Protein AF-A0A7Y2AL58-F1 (afdb_monomer_lite)

pLDDT: mean 84.2, std 8.41, range [51.12, 95.19]

Radius of gyration: 26.73 Å; chains: 1; bounding box: 58×46×71 Å

Secondary structure (DSSP, 8-state):
------HHHHHHHHHHHHHHHHHHHHHHTT--SHHHHHSGGG-S-HHHHHHHHHHHHT-HIIIIIIHHHHHHHHHHHHHHHHHHHHHHHHHIIIIIHHHHHHT-SSHHHHHHHHH--HHHHHHHHHHHHHHHHHHHHHHHHHHHHHHHHHH---HHHHHHHHHHHHHHHHHH--HHHHHHHHHHHHHHHHHHHHHHHHHHHHH--BB-SSSS-EEEEEEGGGGGSSEETTEEB----TTGGG-TTEEEEE-TT-SSEEEEEEEE-SSTTEEEEEEE--EEE-TTS-EEETTEEBSSSTT-B-PPPP--B---GGG-SBS--

Sequence (321 aa):
MIYDPSWIAVVVFSAFVLGTVGLSFYLGRKAKSSEGYFAAHGQIPWFVNGVAFAGDYLSAASFLGICGMIAAYGYDGFLYSIGFLAGWIVALFVIAEPMKRLGRFTFADALDAKFDSRGIKAAAGVSTLVVSVFYLIPQMVGAGSLIQPLLGFPHWVGVVLVGIVVILIVVTAGMVSTTWVQFLKGSLLVIFSAILVVILLDRGFKTDNESFDTIGPIAADAITGQQIAGRDVVPPDNGWQEHAEFVRLSREDGLGFDLYHVEDALESEQILLRQAQSITTTVAGDVLIDGAPRGVGPDQRQLQPVGAVSKLPGGKTETGP

Structure (mmCIF, N/CA/C/O backbone):
data_AF-A0A7Y2AL58-F1
#
_entry.id   AF-A0A7Y2AL58-F1
#
loop_
_atom_site.group_PDB
_atom_site.id
_atom_site.type_symbol
_atom_site.label_atom_id
_atom_site.label_alt_id
_atom_site.label_comp_id
_atom_site.label_asym_id
_atom_site.label_entity_id
_atom_site.label_seq_id
_atom_site.pdbx_PDB_ins_code
_atom_site.Cartn_x
_atom_site.Cartn_y
_atom_site.Cartn_z
_atom_site.occupancy
_atom_site.B_iso_or_equiv
_atom_site.auth_seq_id
_atom_site.auth_comp_id
_atom_site.auth_asym_id
_atom_site.auth_atom_id
_atom_site.pdbx_PDB_model_num
ATOM 1 N N . MET A 1 1 ? -15.589 -2.504 4.228 1.00 53.12 1 MET A N 1
ATOM 2 C CA . MET A 1 1 ? -16.041 -1.105 4.096 1.00 53.12 1 MET A CA 1
ATOM 3 C C . MET A 1 1 ? -17.111 -0.987 3.026 1.00 53.12 1 MET A C 1
ATOM 5 O O . MET A 1 1 ? -16.967 -1.587 1.966 1.00 53.12 1 MET A O 1
ATOM 9 N N . ILE A 1 2 ? -18.216 -0.310 3.322 1.00 61.38 2 ILE A N 1
ATOM 10 C CA . ILE A 1 2 ? -19.113 0.194 2.274 1.00 61.38 2 ILE A CA 1
ATOM 11 C C . ILE A 1 2 ? -18.436 1.433 1.694 1.00 61.38 2 ILE A C 1
ATOM 13 O O . ILE A 1 2 ? -17.840 2.203 2.444 1.00 61.38 2 ILE A O 1
ATOM 17 N N . TYR A 1 3 ? -18.438 1.563 0.373 1.00 67.75 3 TYR A N 1
ATOM 18 C CA . TYR A 1 3 ? -17.772 2.665 -0.305 1.00 67.75 3 TYR A CA 1
ATOM 19 C C . TYR A 1 3 ? -18.830 3.643 -0.789 1.00 67.75 3 TYR A C 1
ATOM 21 O O . TYR A 1 3 ? -19.563 3.316 -1.717 1.00 67.75 3 TYR A O 1
ATOM 29 N N . ASP A 1 4 ? -18.892 4.817 -0.167 1.00 71.50 4 ASP A N 1
ATOM 30 C CA . ASP A 1 4 ? -19.653 5.954 -0.676 1.00 71.50 4 ASP A CA 1
ATOM 31 C C . ASP A 1 4 ? -18.705 6.839 -1.496 1.00 71.50 4 ASP A C 1
ATOM 33 O O . ASP A 1 4 ? -17.832 7.504 -0.922 1.00 71.50 4 ASP A O 1
ATOM 37 N N . PRO A 1 5 ? -18.803 6.833 -2.840 1.00 75.94 5 PRO A N 1
ATOM 38 C CA . PRO A 1 5 ? -17.885 7.580 -3.686 1.00 75.94 5 PRO A CA 1
ATOM 39 C C . PRO A 1 5 ? -18.005 9.081 -3.417 1.00 75.94 5 PRO A C 1
ATOM 41 O O . PRO A 1 5 ? -19.054 9.693 -3.623 1.00 75.94 5 PRO A O 1
ATOM 44 N N . SER A 1 6 ? -16.906 9.707 -3.000 1.00 84.81 6 SER A N 1
ATOM 45 C CA . SER A 1 6 ? -16.848 11.163 -2.880 1.00 84.81 6 SER A CA 1
ATOM 46 C C . SER A 1 6 ? -16.753 11.790 -4.267 1.00 84.81 6 SER A C 1
ATOM 48 O O . SER A 1 6 ? -15.749 11.624 -4.962 1.00 84.81 6 SER A O 1
ATOM 50 N N . TRP A 1 7 ? -17.766 12.564 -4.666 1.00 85.19 7 TRP A N 1
ATOM 51 C CA . TRP A 1 7 ? -17.780 13.243 -5.968 1.00 85.19 7 TRP A CA 1
ATOM 52 C C . TRP A 1 7 ? -16.550 14.142 -6.173 1.00 85.19 7 TRP A C 1
ATOM 54 O O . TRP A 1 7 ? -16.024 14.228 -7.281 1.00 85.19 7 TRP A O 1
ATOM 64 N N . ILE A 1 8 ? -16.040 14.754 -5.096 1.00 89.12 8 ILE A N 1
ATOM 65 C CA . ILE A 1 8 ? -14.816 15.565 -5.118 1.00 89.12 8 ILE A CA 1
ATOM 66 C C . ILE A 1 8 ? -13.623 14.691 -5.507 1.00 89.12 8 ILE A C 1
ATOM 68 O O . ILE A 1 8 ? -12.848 15.059 -6.390 1.00 89.12 8 ILE A O 1
ATOM 72 N N . ALA A 1 9 ? -13.494 13.515 -4.889 1.00 86.44 9 ALA A N 1
ATOM 73 C CA . ALA A 1 9 ? -12.414 12.582 -5.185 1.00 86.44 9 ALA A CA 1
ATOM 74 C C . ALA A 1 9 ? -12.481 12.090 -6.640 1.00 86.44 9 ALA A C 1
ATOM 76 O O . ALA A 1 9 ? -11.454 12.047 -7.317 1.00 86.44 9 ALA A O 1
ATOM 77 N N . VAL A 1 10 ? -13.685 11.809 -7.155 1.00 88.88 10 VAL A N 1
ATOM 78 C CA . VAL A 1 10 ? -13.895 11.417 -8.559 1.00 88.88 10 VAL A CA 1
ATOM 79 C C . VAL A 1 10 ? -13.469 12.524 -9.524 1.00 88.88 10 VAL A C 1
ATOM 81 O O . VAL A 1 10 ? -12.780 12.246 -10.508 1.00 88.88 10 VAL A O 1
ATOM 84 N N . VAL A 1 11 ? -13.840 13.779 -9.252 1.00 91.44 11 VAL A N 1
ATOM 85 C CA . VAL A 1 11 ? -13.475 14.930 -10.095 1.00 91.44 11 VAL A CA 1
ATOM 86 C C . VAL A 1 11 ? -11.965 15.155 -10.091 1.00 91.44 11 VAL A C 1
ATOM 88 O O . VAL A 1 11 ? -11.370 15.274 -11.162 1.00 91.44 11 VAL A O 1
ATOM 91 N N . VAL A 1 12 ? -11.329 15.158 -8.916 1.00 90.38 12 VAL A N 1
ATOM 92 C CA . VAL A 1 12 ? -9.872 15.333 -8.786 1.00 90.38 12 VAL A CA 1
ATOM 93 C C . VAL A 1 12 ? -9.125 14.210 -9.505 1.00 90.38 12 VAL A C 1
ATOM 95 O O . VAL A 1 12 ? -8.212 14.477 -10.287 1.00 90.38 12 VAL A O 1
ATOM 98 N N . PHE A 1 13 ? -9.546 12.959 -9.305 1.00 88.62 13 PHE A N 1
ATOM 99 C CA . PHE A 1 13 ? -8.962 11.805 -9.982 1.00 88.62 13 PHE A CA 1
ATOM 100 C C . PHE A 1 13 ? -9.108 11.898 -11.502 1.00 88.62 13 PHE A C 1
ATOM 102 O O . PHE A 1 13 ? -8.131 11.732 -12.230 1.00 88.62 13 PHE A O 1
ATOM 109 N N . SER A 1 14 ? -10.307 12.217 -11.991 1.00 89.56 14 SER A N 1
ATOM 110 C CA . SER A 1 14 ? -10.579 12.322 -13.428 1.00 89.56 14 SER A CA 1
ATOM 111 C C . SER A 1 14 ? -9.770 13.447 -14.069 1.00 89.56 14 SER A C 1
ATOM 113 O O . SER A 1 14 ? -9.158 13.241 -15.115 1.00 89.56 14 SER A O 1
ATOM 115 N N . ALA A 1 15 ? -9.695 14.614 -13.424 1.00 91.69 15 ALA A N 1
ATOM 116 C CA . ALA A 1 15 ? -8.872 15.730 -13.883 1.00 91.69 15 ALA A CA 1
ATOM 117 C C . ALA A 1 15 ? -7.388 15.342 -13.958 1.00 91.69 15 ALA A C 1
ATOM 119 O O . ALA A 1 15 ? -6.713 15.659 -14.938 1.00 91.69 15 ALA A O 1
ATOM 120 N N . PHE A 1 16 ? -6.890 14.601 -12.967 1.00 88.25 16 PHE A N 1
ATOM 121 C CA . PHE A 1 16 ? -5.514 14.119 -12.951 1.00 88.25 16 PHE A CA 1
ATOM 122 C C . PHE A 1 16 ? -5.229 13.097 -14.062 1.00 88.25 16 PHE A C 1
ATOM 124 O O . PHE A 1 16 ? -4.239 13.222 -14.789 1.00 88.25 16 PHE A O 1
ATOM 131 N N . VAL A 1 17 ? -6.103 12.103 -14.243 1.00 87.94 17 VAL A N 1
ATOM 132 C CA . VAL A 1 17 ? -5.969 11.102 -15.312 1.00 87.94 17 VAL A CA 1
ATOM 133 C C . VAL A 1 17 ? -6.015 11.776 -16.682 1.00 87.94 17 VAL A C 1
ATOM 135 O O . VAL A 1 17 ? -5.118 11.570 -17.494 1.00 87.94 17 VAL A O 1
ATOM 138 N N . LEU A 1 18 ? -6.996 12.644 -16.933 1.00 90.06 18 LEU A N 1
ATOM 139 C CA . LEU A 1 18 ? -7.109 13.359 -18.207 1.00 90.06 18 LEU A CA 1
ATOM 140 C C . LEU A 1 18 ? -5.919 14.295 -18.447 1.00 90.06 18 LEU A C 1
ATOM 142 O O . LEU A 1 18 ? -5.404 14.350 -19.563 1.00 90.06 18 LEU A O 1
ATOM 146 N N . GLY A 1 19 ? -5.436 14.981 -17.408 1.00 89.31 19 GLY A N 1
ATOM 147 C CA . GLY A 1 19 ? -4.251 15.834 -17.482 1.00 89.31 19 GLY A CA 1
ATOM 148 C C . GLY A 1 19 ? -2.982 15.049 -17.821 1.00 89.31 19 GLY A C 1
ATOM 149 O O . GLY A 1 19 ? -2.226 15.449 -18.705 1.00 89.31 19 GLY A O 1
ATOM 150 N N . THR A 1 20 ? -2.767 13.897 -17.178 1.00 85.50 20 THR A N 1
ATOM 151 C CA . THR A 1 20 ? -1.604 13.034 -17.451 1.00 85.50 20 THR A CA 1
ATOM 152 C C . THR A 1 20 ? -1.672 12.387 -18.833 1.00 85.50 20 THR A C 1
ATOM 154 O O . THR A 1 20 ? -0.664 12.367 -19.540 1.00 85.50 20 THR A O 1
ATOM 157 N N . VAL A 1 21 ? -2.850 11.928 -19.265 1.00 85.75 21 VAL A N 1
ATOM 158 C CA . VAL A 1 21 ? -3.087 11.425 -20.627 1.00 85.75 21 VAL A CA 1
ATOM 159 C C . VAL A 1 21 ? -2.832 12.528 -21.661 1.00 85.75 21 VAL A C 1
ATOM 161 O O . VAL A 1 21 ? -2.096 12.315 -22.623 1.00 85.75 21 VAL A O 1
ATOM 164 N N . GLY A 1 22 ? -3.381 13.728 -21.452 1.00 86.00 22 GLY A N 1
ATOM 165 C CA . GLY A 1 22 ? -3.202 14.873 -22.346 1.00 86.00 22 GLY A CA 1
ATOM 166 C C . GLY A 1 22 ? -1.741 15.312 -22.466 1.00 86.00 22 GLY A C 1
ATOM 167 O O . GLY A 1 22 ? -1.243 15.502 -23.579 1.00 86.00 22 GLY A O 1
ATOM 168 N N . LEU A 1 23 ? -1.029 15.401 -21.338 1.00 83.94 23 LEU A N 1
ATOM 169 C CA . LEU A 1 23 ? 0.408 15.681 -21.311 1.00 83.94 23 LEU A CA 1
ATOM 170 C C . LEU A 1 23 ? 1.194 14.604 -22.065 1.00 83.94 23 LEU A C 1
ATOM 172 O O . LEU A 1 23 ? 2.080 14.931 -22.856 1.00 83.94 23 LEU A O 1
ATOM 176 N N . SER A 1 24 ? 0.827 13.337 -21.861 1.00 81.69 24 SER A N 1
ATOM 177 C CA . SER A 1 24 ? 1.475 12.209 -22.518 1.00 81.69 24 SER A CA 1
ATOM 178 C C . SER A 1 24 ? 1.364 12.292 -24.043 1.00 81.69 24 SER A C 1
ATOM 180 O O . SER A 1 24 ? 2.362 12.209 -24.760 1.00 81.69 24 SER A O 1
ATOM 182 N N . PHE A 1 25 ? 0.161 12.546 -24.562 1.00 80.94 25 PHE A N 1
ATOM 183 C CA . PHE A 1 25 ? -0.051 12.714 -25.999 1.00 80.94 25 PHE A CA 1
ATOM 184 C C . PHE A 1 25 ? 0.676 13.937 -26.563 1.00 80.94 25 PHE A C 1
ATOM 186 O O . PHE A 1 25 ? 1.234 13.878 -27.662 1.00 80.94 25 PHE A O 1
ATOM 193 N N . TYR A 1 26 ? 0.687 15.051 -25.829 1.00 81.75 26 TYR A N 1
ATOM 194 C CA . TYR A 1 26 ? 1.364 16.276 -26.252 1.00 81.75 26 TYR A CA 1
ATOM 195 C C . TYR A 1 26 ? 2.881 16.084 -26.389 1.00 81.75 26 TYR A C 1
ATOM 197 O O . TYR A 1 26 ? 3.469 16.510 -27.388 1.00 81.75 26 TYR A O 1
ATOM 205 N N . LEU A 1 27 ? 3.513 15.419 -25.419 1.00 75.50 27 LEU A N 1
ATOM 206 C CA . LEU A 1 27 ? 4.948 15.132 -25.445 1.00 75.50 27 LEU A CA 1
ATOM 207 C C . LEU A 1 27 ? 5.287 13.991 -26.414 1.00 75.50 27 LEU A C 1
ATOM 209 O O . LEU A 1 27 ? 6.270 14.089 -27.149 1.00 75.50 27 LEU A O 1
ATOM 213 N N . GLY A 1 28 ? 4.451 12.951 -26.484 1.00 68.81 28 GLY A N 1
ATOM 214 C CA . GLY A 1 28 ? 4.625 11.802 -27.378 1.00 68.81 28 GLY A CA 1
ATOM 215 C C . GLY A 1 28 ? 4.640 12.187 -28.858 1.00 68.81 28 GLY A C 1
ATOM 216 O O . GLY A 1 28 ? 5.467 11.691 -29.619 1.00 68.81 28 GLY A O 1
ATOM 217 N N . ARG A 1 29 ? 3.833 13.177 -29.264 1.00 69.75 29 ARG A N 1
ATOM 218 C CA . ARG A 1 29 ? 3.824 13.719 -30.640 1.00 69.75 29 ARG A CA 1
ATOM 219 C C . ARG A 1 29 ? 5.159 14.325 -31.096 1.00 69.75 29 ARG A C 1
ATOM 221 O O . ARG A 1 29 ? 5.345 14.529 -32.298 1.00 69.75 29 ARG A O 1
ATOM 228 N N . LYS A 1 30 ? 6.081 14.626 -30.175 1.00 65.50 30 LYS A N 1
ATOM 229 C CA . LYS A 1 30 ? 7.401 15.202 -30.483 1.00 65.50 30 LYS A CA 1
ATOM 230 C C . LYS A 1 30 ? 8.494 14.144 -30.710 1.00 65.50 30 LYS A C 1
ATOM 232 O O . LYS A 1 30 ? 9.529 14.484 -31.275 1.00 65.50 30 LYS A O 1
ATOM 237 N N . ALA A 1 31 ? 8.275 12.879 -30.340 1.00 56.00 31 ALA A N 1
ATOM 238 C CA . ALA A 1 31 ? 9.254 11.799 -30.496 1.00 56.00 31 ALA A CA 1
ATOM 239 C C . ALA A 1 31 ? 9.030 11.030 -31.815 1.00 56.00 31 ALA A C 1
ATOM 241 O O . ALA A 1 31 ? 8.209 10.122 -31.880 1.00 56.00 31 ALA A O 1
ATOM 242 N N . LYS A 1 32 ? 9.749 11.401 -32.887 1.00 56.56 32 LYS A N 1
ATOM 243 C CA . LYS A 1 32 ? 9.612 10.789 -34.231 1.00 56.56 32 LYS A CA 1
ATOM 244 C C . LYS A 1 32 ? 10.721 9.787 -34.609 1.00 56.56 32 LYS A C 1
ATOM 246 O O . LYS A 1 32 ? 10.743 9.325 -35.744 1.00 56.56 32 LYS A O 1
ATOM 251 N N . SER A 1 33 ? 11.641 9.454 -33.699 1.00 58.69 33 SER A N 1
ATOM 252 C CA . SER A 1 33 ? 12.779 8.549 -33.952 1.00 58.69 33 SER A CA 1
ATOM 253 C C . SER A 1 33 ? 12.883 7.444 -32.892 1.00 58.69 33 SER A C 1
ATOM 255 O O . SER A 1 33 ? 12.414 7.616 -31.767 1.00 58.69 33 SER A O 1
ATOM 257 N N . SER A 1 34 ? 13.519 6.317 -33.227 1.00 54.28 34 SER A N 1
ATOM 258 C CA . SER A 1 34 ? 13.771 5.197 -32.305 1.00 54.28 34 SER A CA 1
ATOM 259 C C . SER A 1 34 ? 14.654 5.592 -31.112 1.00 54.28 34 SER A C 1
ATOM 261 O O . SER A 1 34 ? 14.378 5.172 -29.992 1.00 54.28 34 SER A O 1
ATOM 263 N N . GLU A 1 35 ? 15.647 6.466 -31.301 1.00 54.25 35 GLU A N 1
ATOM 264 C CA . GLU A 1 35 ? 16.420 7.062 -30.195 1.00 54.25 35 GLU A CA 1
ATOM 265 C C . GLU A 1 35 ? 15.572 7.983 -29.308 1.00 54.25 35 GLU A C 1
ATOM 267 O O . GLU A 1 35 ? 15.711 7.976 -28.085 1.00 54.25 35 GLU A O 1
ATOM 272 N N . GLY A 1 36 ? 14.656 8.756 -29.897 1.00 54.09 36 GLY A N 1
ATOM 273 C CA . GLY A 1 36 ? 13.691 9.557 -29.143 1.00 54.09 36 GLY A CA 1
ATOM 274 C C . GLY A 1 36 ? 12.699 8.688 -28.364 1.00 54.09 36 GLY A C 1
ATOM 275 O O . GLY A 1 36 ? 12.273 9.064 -27.273 1.00 54.09 36 GLY A O 1
ATOM 276 N N . TYR A 1 37 ? 12.376 7.503 -28.889 1.00 55.62 37 TYR A N 1
ATOM 277 C CA . TYR A 1 37 ? 11.481 6.544 -28.251 1.00 55.62 37 TYR A CA 1
ATOM 278 C C . TYR A 1 37 ? 12.146 5.754 -27.115 1.00 55.62 37 TYR A C 1
ATOM 280 O O . TYR A 1 37 ? 11.484 5.527 -26.111 1.00 55.62 37 TYR A O 1
ATOM 288 N N . PHE A 1 38 ? 13.424 5.368 -27.235 1.00 51.12 38 PHE A N 1
ATOM 289 C CA . PHE A 1 38 ? 14.118 4.495 -26.267 1.00 51.12 38 PHE A CA 1
ATOM 290 C C . PHE A 1 38 ? 15.196 5.166 -25.407 1.00 51.12 38 PHE A C 1
ATOM 292 O O . PHE A 1 38 ? 15.685 4.534 -24.478 1.00 51.12 38 PHE A O 1
ATOM 299 N N . ALA A 1 39 ? 15.616 6.394 -25.706 1.00 56.38 39 ALA A N 1
ATOM 300 C CA . ALA A 1 39 ? 16.699 7.058 -24.970 1.00 56.38 39 ALA A CA 1
ATOM 301 C C . ALA A 1 39 ? 16.480 8.563 -24.771 1.00 56.38 39 ALA A C 1
ATOM 303 O O . ALA A 1 39 ? 17.361 9.252 -24.255 1.00 56.38 39 ALA A O 1
ATOM 304 N N . ALA A 1 40 ? 15.334 9.095 -25.210 1.00 57.28 40 ALA A N 1
ATOM 305 C CA . ALA A 1 40 ? 14.998 10.511 -25.100 1.00 57.28 40 ALA A CA 1
ATOM 306 C C . ALA A 1 40 ? 16.089 11.471 -25.627 1.00 57.28 40 ALA A C 1
ATOM 308 O O . ALA A 1 40 ? 16.233 12.589 -25.129 1.00 57.28 40 ALA A O 1
ATOM 309 N N . HIS A 1 41 ? 16.894 11.024 -26.600 1.00 58.56 41 HIS A N 1
ATOM 310 C CA . HIS A 1 41 ? 18.083 11.732 -27.100 1.00 58.56 41 HIS A CA 1
ATOM 311 C C . HIS A 1 41 ? 19.096 12.162 -26.012 1.00 58.56 41 HIS A C 1
ATOM 313 O O . HIS A 1 41 ? 19.880 13.080 -26.236 1.00 58.56 41 HIS A O 1
ATOM 319 N N . GLY A 1 42 ? 19.070 11.559 -24.815 1.00 59.09 42 GLY A N 1
ATOM 320 C CA . GLY A 1 42 ? 19.897 11.985 -23.679 1.00 59.09 42 GLY A CA 1
ATOM 321 C C . GLY A 1 42 ? 19.563 13.383 -23.132 1.00 59.09 42 GLY A C 1
ATOM 322 O O . GLY A 1 42 ? 20.343 13.934 -22.362 1.00 59.09 42 GLY A O 1
ATOM 323 N N . GLN A 1 43 ? 18.424 13.969 -23.518 1.00 65.12 43 GLN A N 1
ATOM 324 C CA . GLN A 1 43 ? 18.053 15.350 -23.177 1.00 65.12 43 GLN A CA 1
ATOM 325 C C . GLN A 1 43 ? 17.326 15.487 -21.833 1.00 65.12 43 GLN A C 1
ATOM 327 O O . GLN A 1 43 ? 17.027 16.602 -21.407 1.00 65.12 43 GLN A O 1
ATOM 332 N N . ILE A 1 44 ? 17.008 14.378 -21.162 1.00 73.56 44 ILE A N 1
ATOM 333 C CA . ILE A 1 44 ? 16.318 14.423 -19.872 1.00 73.56 44 ILE A CA 1
ATOM 334 C C . ILE A 1 44 ? 17.327 14.807 -18.784 1.00 73.56 44 ILE A C 1
ATOM 336 O O . ILE A 1 44 ? 18.320 14.095 -18.607 1.00 73.56 44 ILE A O 1
ATOM 340 N N . PRO A 1 45 ? 17.081 15.885 -18.015 1.00 82.62 45 PRO A N 1
ATOM 341 C CA . PRO A 1 45 ? 17.935 16.233 -16.889 1.00 82.62 45 PRO A CA 1
ATOM 342 C C . PRO A 1 45 ? 18.030 15.069 -15.898 1.00 82.62 45 PRO A C 1
ATOM 344 O O . PRO A 1 45 ? 17.020 14.443 -15.575 1.00 82.62 45 PRO A O 1
ATOM 347 N N . TRP A 1 46 ? 19.227 14.808 -15.366 1.00 84.62 46 TRP A N 1
ATOM 348 C CA . TRP A 1 46 ? 19.459 13.700 -14.428 1.00 84.62 46 TRP A CA 1
ATOM 349 C C . TRP A 1 46 ? 18.493 13.731 -13.234 1.00 84.62 46 TRP A C 1
ATOM 351 O O . TRP A 1 46 ? 18.032 12.681 -12.800 1.00 84.62 46 TRP A O 1
ATOM 361 N N . PHE A 1 47 ? 18.145 14.929 -12.751 1.00 86.50 47 PHE A N 1
ATOM 362 C CA . PHE A 1 47 ? 17.210 15.124 -11.645 1.00 86.50 47 PHE A CA 1
ATOM 363 C C . PHE A 1 47 ? 15.788 14.683 -12.008 1.00 86.50 47 PHE A C 1
ATOM 365 O O . PHE A 1 47 ? 15.146 13.976 -11.238 1.00 86.50 47 PHE A O 1
ATOM 372 N N . VAL A 1 48 ? 15.318 15.043 -13.208 1.00 86.88 48 VAL A N 1
ATOM 373 C CA . VAL A 1 48 ? 13.993 14.648 -13.713 1.00 86.88 48 VAL A CA 1
ATOM 374 C C . VAL A 1 48 ? 13.917 13.131 -13.832 1.00 86.88 48 VAL A C 1
ATOM 376 O O . VAL A 1 48 ? 12.965 12.522 -13.353 1.00 86.88 48 VAL A O 1
ATOM 379 N N . ASN A 1 49 ? 14.953 12.519 -14.407 1.00 85.56 49 ASN A N 1
ATOM 380 C CA . ASN A 1 49 ? 15.030 11.069 -14.525 1.00 85.56 49 ASN A CA 1
ATOM 381 C C . ASN A 1 49 ? 15.109 10.392 -13.145 1.00 85.56 49 ASN A C 1
ATOM 383 O O . ASN A 1 49 ? 14.421 9.410 -12.902 1.00 85.56 49 ASN A O 1
ATOM 387 N N . GLY A 1 50 ? 15.893 10.942 -12.214 1.00 86.94 50 GLY A N 1
ATOM 388 C CA . GLY A 1 50 ? 16.025 10.418 -10.854 1.00 86.94 50 GLY A CA 1
ATOM 389 C C . GLY A 1 50 ? 14.705 10.426 -10.083 1.00 86.94 50 GLY A C 1
ATOM 390 O O . GLY A 1 50 ? 14.340 9.415 -9.491 1.00 86.94 50 GLY A O 1
ATOM 391 N N . VAL A 1 51 ? 13.956 11.530 -10.137 1.00 89.38 51 VAL A N 1
ATOM 392 C CA . VAL A 1 51 ? 12.637 11.638 -9.493 1.00 89.38 51 VAL A CA 1
ATOM 393 C C . VAL A 1 51 ? 11.594 10.762 -10.192 1.00 89.38 51 VAL A C 1
ATOM 395 O O . VAL A 1 51 ? 10.768 10.160 -9.513 1.00 89.38 51 VAL A O 1
ATOM 398 N N . ALA A 1 52 ? 11.640 10.639 -11.522 1.00 88.19 52 ALA A N 1
ATOM 399 C CA . ALA A 1 52 ? 10.788 9.708 -12.262 1.00 88.19 52 ALA A CA 1
ATOM 400 C C . ALA A 1 52 ? 11.024 8.252 -11.821 1.00 88.19 52 ALA A C 1
ATOM 402 O O . ALA A 1 52 ? 10.075 7.567 -11.448 1.00 88.19 52 ALA A O 1
ATOM 403 N N . PHE A 1 53 ? 12.288 7.817 -11.764 1.00 85.31 53 PHE A N 1
ATOM 404 C CA . PHE A 1 53 ? 12.666 6.486 -11.279 1.00 85.31 53 PHE A CA 1
ATOM 405 C C . PHE A 1 53 ? 12.280 6.263 -9.815 1.00 85.31 53 PHE A C 1
ATOM 407 O O . PHE A 1 53 ? 11.760 5.204 -9.479 1.00 85.31 53 PHE A O 1
ATOM 414 N N . ALA A 1 54 ? 12.510 7.249 -8.944 1.00 85.56 54 ALA A N 1
ATOM 415 C CA . ALA A 1 54 ? 12.104 7.162 -7.545 1.00 85.56 54 ALA A CA 1
ATOM 416 C C . ALA A 1 54 ? 10.575 7.055 -7.410 1.00 85.56 54 ALA A C 1
ATOM 418 O O . ALA A 1 54 ? 10.084 6.256 -6.619 1.00 85.56 54 ALA A O 1
ATOM 419 N N . GLY A 1 55 ? 9.818 7.808 -8.212 1.00 84.94 55 GLY A N 1
ATOM 420 C CA . GLY A 1 55 ? 8.357 7.740 -8.257 1.00 84.94 55 GLY A CA 1
ATOM 421 C C . GLY A 1 55 ? 7.836 6.371 -8.697 1.00 84.94 55 GLY A C 1
ATOM 422 O O . GLY A 1 55 ? 6.937 5.832 -8.058 1.00 84.94 55 GLY A O 1
ATOM 423 N N . ASP A 1 56 ? 8.433 5.778 -9.733 1.00 84.56 56 ASP A N 1
ATOM 424 C CA . ASP A 1 56 ? 8.117 4.409 -10.160 1.00 84.56 56 ASP A CA 1
ATOM 425 C C . ASP A 1 56 ? 8.493 3.373 -9.091 1.00 84.56 56 ASP A C 1
ATOM 427 O O . ASP A 1 56 ? 7.771 2.397 -8.885 1.00 84.56 56 ASP A O 1
ATOM 431 N N . TYR A 1 57 ? 9.602 3.589 -8.377 1.00 81.06 57 TYR A N 1
ATOM 432 C CA . TYR A 1 57 ? 10.028 2.713 -7.286 1.00 81.06 57 TYR A CA 1
ATOM 433 C C . TYR A 1 57 ? 9.046 2.734 -6.108 1.00 81.06 57 TYR A C 1
ATOM 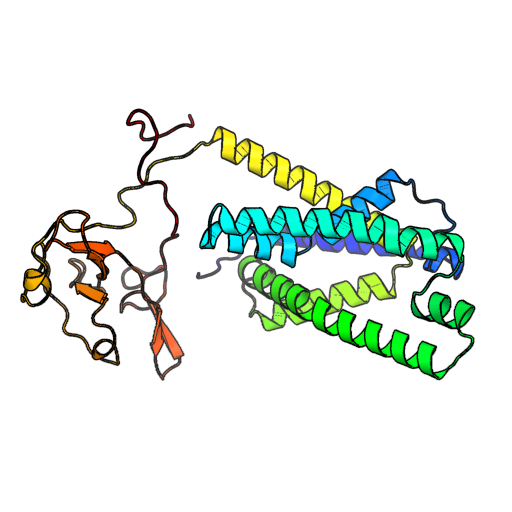435 O O . TYR A 1 57 ? 8.776 1.703 -5.489 1.00 81.06 57 TYR A O 1
ATOM 443 N N . LEU A 1 58 ? 8.436 3.889 -5.839 1.00 81.31 58 LEU A N 1
ATOM 444 C CA . LEU A 1 58 ? 7.401 4.087 -4.821 1.00 81.31 58 LEU A CA 1
ATOM 445 C C . LEU A 1 58 ? 5.996 3.622 -5.269 1.00 81.31 58 LEU A C 1
ATOM 447 O O . LEU A 1 58 ? 4.993 4.113 -4.757 1.00 81.31 58 LEU A O 1
ATOM 451 N N . SER A 1 59 ? 5.918 2.671 -6.208 1.00 77.19 59 SER A N 1
ATOM 452 C CA . SER A 1 59 ? 4.676 2.089 -6.744 1.00 77.19 59 SER A CA 1
ATOM 453 C C . SER A 1 59 ? 3.679 1.590 -5.682 1.00 77.19 59 SER A C 1
ATOM 455 O O . SER A 1 59 ? 3.965 1.534 -4.487 1.00 77.19 59 SER A O 1
ATOM 457 N N . ALA A 1 60 ? 2.507 1.125 -6.134 1.00 76.50 60 ALA A N 1
ATOM 458 C CA . ALA A 1 60 ? 1.473 0.531 -5.282 1.00 76.50 60 ALA A CA 1
ATOM 459 C C . ALA A 1 60 ? 2.010 -0.533 -4.305 1.00 76.50 60 ALA A C 1
ATOM 461 O O . ALA A 1 60 ? 1.558 -0.580 -3.167 1.00 76.50 60 ALA A O 1
ATOM 462 N N . ALA A 1 61 ? 2.994 -1.345 -4.705 1.00 79.75 61 ALA A N 1
ATOM 463 C CA . ALA A 1 61 ? 3.612 -2.324 -3.811 1.00 79.75 61 ALA A CA 1
ATOM 464 C C . ALA A 1 61 ? 4.367 -1.656 -2.650 1.00 79.75 61 ALA A C 1
ATOM 466 O O . ALA A 1 61 ? 4.260 -2.088 -1.508 1.00 79.75 61 ALA A O 1
ATOM 467 N N . SER A 1 62 ? 5.089 -0.574 -2.926 1.00 79.94 62 SER A N 1
ATOM 468 C CA . SER A 1 62 ? 5.827 0.178 -1.915 1.00 79.94 62 SER A CA 1
ATOM 469 C C . SER A 1 62 ? 4.875 0.963 -1.014 1.00 79.94 62 SER A C 1
ATOM 471 O O . SER A 1 62 ? 4.993 0.888 0.202 1.00 79.94 62 SER A O 1
ATOM 473 N N . PHE A 1 63 ? 3.890 1.662 -1.586 1.00 79.50 63 PHE A N 1
ATOM 474 C CA . PHE A 1 63 ? 2.951 2.471 -0.806 1.00 79.50 63 PHE A CA 1
ATOM 475 C C . PHE A 1 63 ? 1.938 1.619 -0.027 1.00 79.50 63 PHE A C 1
ATOM 477 O O . PHE A 1 63 ? 1.818 1.776 1.176 1.00 79.50 63 PHE A O 1
ATOM 484 N N . LEU A 1 64 ? 1.224 0.685 -0.664 1.00 83.12 64 LEU A N 1
ATOM 485 C CA . LEU A 1 64 ? 0.231 -0.152 0.031 1.00 83.12 64 LEU A CA 1
ATOM 486 C C . LEU A 1 64 ? 0.886 -1.320 0.776 1.00 83.12 64 LEU A C 1
ATOM 488 O O . LEU A 1 64 ? 0.472 -1.646 1.884 1.00 83.12 64 LEU A O 1
ATOM 492 N N . GLY A 1 65 ? 1.901 -1.953 0.184 1.00 85.19 65 GLY A N 1
ATOM 493 C CA . GLY A 1 65 ? 2.530 -3.146 0.752 1.00 85.19 65 GLY A CA 1
ATOM 494 C C . GLY A 1 65 ? 3.403 -2.840 1.965 1.00 85.19 65 GLY A C 1
ATOM 495 O O . GLY A 1 65 ? 3.187 -3.436 3.017 1.00 85.19 65 GLY A O 1
ATOM 496 N N . ILE A 1 66 ? 4.347 -1.893 1.870 1.00 86.62 66 ILE A N 1
ATOM 497 C CA . ILE A 1 66 ? 5.196 -1.540 3.023 1.00 86.62 66 ILE A CA 1
ATOM 498 C C . ILE A 1 66 ? 4.360 -0.884 4.124 1.00 86.62 66 ILE A C 1
ATOM 500 O O . ILE A 1 66 ? 4.496 -1.277 5.278 1.00 86.62 66 ILE A O 1
ATOM 504 N N . CYS A 1 67 ? 3.459 0.055 3.804 1.00 86.69 67 CYS A N 1
ATOM 505 C CA . CYS A 1 67 ? 2.589 0.638 4.830 1.00 86.69 67 CYS A CA 1
ATOM 506 C C . CYS A 1 67 ? 1.678 -0.415 5.473 1.00 86.69 67 CYS A C 1
ATOM 508 O O . CYS A 1 67 ? 1.499 -0.383 6.686 1.00 86.69 67 CYS A O 1
ATOM 510 N N . GLY A 1 68 ? 1.159 -1.375 4.701 1.00 86.69 68 GLY A N 1
ATOM 511 C CA . GLY A 1 68 ? 0.390 -2.502 5.230 1.00 86.69 68 GLY A CA 1
ATOM 512 C C . GLY A 1 68 ? 1.215 -3.405 6.149 1.00 86.69 68 GLY A C 1
ATOM 513 O O . GLY A 1 68 ? 0.751 -3.767 7.225 1.00 86.69 68 GLY A O 1
ATOM 514 N N . MET A 1 69 ? 2.463 -3.712 5.782 1.00 87.56 69 MET A N 1
ATOM 515 C CA . MET A 1 69 ? 3.374 -4.470 6.646 1.00 87.56 69 MET A CA 1
ATOM 516 C C . MET A 1 69 ? 3.744 -3.707 7.916 1.00 87.56 69 MET A C 1
ATOM 518 O O . MET A 1 69 ? 3.794 -4.313 8.977 1.00 87.56 69 MET A O 1
ATOM 522 N N . ILE A 1 70 ? 3.978 -2.396 7.839 1.00 89.31 70 ILE A N 1
ATOM 523 C CA . ILE A 1 70 ? 4.229 -1.568 9.027 1.00 89.31 70 ILE A CA 1
ATOM 524 C C . ILE A 1 70 ? 2.982 -1.529 9.917 1.00 89.31 70 ILE A C 1
ATOM 526 O O . ILE A 1 70 ? 3.100 -1.632 11.132 1.00 89.31 70 ILE A O 1
ATOM 530 N N . ALA A 1 71 ? 1.785 -1.429 9.337 1.00 84.50 71 ALA A N 1
ATOM 531 C CA . ALA A 1 71 ? 0.542 -1.453 10.102 1.00 84.50 71 ALA A CA 1
ATOM 532 C C . ALA A 1 71 ? 0.308 -2.806 10.801 1.00 84.50 71 ALA A C 1
ATOM 534 O O . ALA A 1 71 ? -0.190 -2.827 11.921 1.00 84.50 71 ALA A O 1
ATOM 535 N N . ALA A 1 72 ? 0.681 -3.922 10.165 1.00 84.25 72 ALA A N 1
ATOM 536 C CA . ALA A 1 72 ? 0.479 -5.266 10.710 1.00 84.25 72 ALA A CA 1
ATOM 537 C C . ALA A 1 72 ? 1.594 -5.728 11.668 1.00 84.25 72 ALA A C 1
ATOM 539 O O . ALA A 1 72 ? 1.314 -6.407 12.650 1.00 84.25 72 ALA A O 1
ATOM 540 N N . TYR A 1 73 ? 2.850 -5.374 11.385 1.00 84.44 73 TYR A N 1
ATOM 541 C CA . TYR A 1 73 ? 4.041 -5.888 12.077 1.00 84.44 73 TYR A CA 1
ATOM 542 C C . TYR A 1 73 ? 4.877 -4.792 12.757 1.00 84.44 73 TYR A C 1
ATOM 544 O O . TYR A 1 73 ? 5.968 -5.055 13.260 1.00 84.44 73 TYR A O 1
ATOM 552 N N . GLY A 1 74 ? 4.406 -3.545 12.761 1.00 85.25 74 GLY A N 1
ATOM 553 C CA . GLY A 1 74 ? 5.071 -2.429 13.427 1.00 85.25 74 GLY A CA 1
ATOM 554 C C . GLY A 1 74 ? 6.494 -2.186 12.918 1.00 85.25 74 GLY A C 1
ATOM 555 O O . GLY A 1 74 ? 6.742 -2.040 11.716 1.00 85.25 74 GLY A O 1
ATOM 556 N N . TYR A 1 75 ? 7.440 -2.123 13.857 1.00 85.62 75 TYR A N 1
ATOM 557 C CA . TYR A 1 75 ? 8.845 -1.828 13.572 1.00 85.62 75 TYR A CA 1
ATOM 558 C C . TYR A 1 75 ? 9.522 -2.904 12.712 1.00 85.62 75 TYR A C 1
ATOM 560 O O . TYR A 1 75 ? 10.326 -2.572 11.840 1.00 85.62 75 TYR A O 1
ATOM 568 N N . ASP A 1 76 ? 9.150 -4.172 12.876 1.00 87.06 76 ASP A N 1
ATOM 569 C CA . ASP A 1 76 ? 9.725 -5.260 12.081 1.00 87.06 76 ASP A CA 1
ATOM 570 C C . ASP A 1 76 ? 9.346 -5.112 10.603 1.00 87.06 76 ASP A C 1
ATOM 572 O O . ASP A 1 76 ? 10.189 -5.273 9.719 1.00 87.06 76 ASP A O 1
ATOM 576 N N . GLY A 1 77 ? 8.108 -4.683 10.325 1.00 86.19 77 GLY A N 1
ATOM 577 C CA . GLY A 1 77 ? 7.661 -4.312 8.981 1.00 86.19 77 GLY A CA 1
ATOM 578 C C . GLY A 1 77 ? 8.446 -3.130 8.395 1.00 86.19 77 GLY A C 1
ATOM 579 O O . GLY A 1 77 ? 8.740 -3.108 7.199 1.00 86.19 77 GLY A O 1
ATOM 580 N N . PHE A 1 78 ? 8.852 -2.169 9.230 1.00 87.56 78 PHE A N 1
ATOM 581 C CA . PHE A 1 78 ? 9.669 -1.031 8.799 1.00 87.56 78 PHE A CA 1
ATOM 582 C C . PHE A 1 78 ? 11.079 -1.458 8.370 1.00 87.56 78 PHE A C 1
ATOM 584 O O . PHE A 1 78 ? 11.589 -0.937 7.375 1.00 87.56 78 PHE A O 1
ATOM 591 N N . LEU A 1 79 ? 11.697 -2.435 9.039 1.00 88.69 79 LEU A N 1
ATOM 592 C CA . LEU A 1 79 ? 13.036 -2.920 8.676 1.00 88.69 79 LEU A CA 1
ATOM 593 C C . LEU A 1 79 ? 13.104 -3.467 7.238 1.00 88.69 79 LEU A C 1
ATOM 595 O O . LEU A 1 79 ? 14.119 -3.283 6.560 1.00 88.69 79 LEU A O 1
ATOM 599 N N . TYR A 1 80 ? 12.011 -4.039 6.720 1.00 85.19 80 TYR A N 1
ATOM 600 C CA . TYR A 1 80 ? 11.929 -4.476 5.320 1.00 85.19 80 TYR A CA 1
ATOM 601 C C . TYR A 1 80 ? 12.090 -3.323 4.318 1.00 85.19 80 TYR A C 1
ATOM 603 O O . TYR A 1 80 ? 12.658 -3.518 3.240 1.00 85.19 80 TYR A O 1
ATOM 611 N N . SER A 1 81 ? 11.658 -2.106 4.667 1.00 84.19 81 SER A N 1
ATOM 612 C CA . SER A 1 81 ? 11.793 -0.932 3.792 1.00 84.19 81 SER A CA 1
ATOM 613 C C . SER A 1 81 ? 13.257 -0.538 3.551 1.00 84.19 81 SER A C 1
ATOM 615 O O . SER A 1 81 ? 13.618 -0.115 2.449 1.00 84.19 81 SER A O 1
ATOM 617 N N . ILE A 1 82 ? 14.126 -0.754 4.547 1.00 86.44 82 ILE A N 1
ATOM 618 C CA . ILE A 1 82 ? 15.564 -0.471 4.456 1.00 86.44 82 ILE A CA 1
ATOM 619 C C . ILE A 1 82 ? 16.222 -1.426 3.463 1.00 86.44 82 ILE A C 1
ATOM 621 O O . ILE A 1 82 ? 16.970 -0.987 2.590 1.00 86.44 82 ILE A O 1
ATOM 625 N N . GLY A 1 83 ? 15.915 -2.724 3.562 1.00 84.25 83 GLY A N 1
ATOM 626 C CA . GLY A 1 83 ? 16.425 -3.735 2.632 1.00 84.25 83 GLY A CA 1
ATOM 627 C C . GLY A 1 83 ? 16.009 -3.444 1.191 1.00 84.25 83 GLY A C 1
ATOM 628 O O . GLY A 1 83 ? 16.833 -3.528 0.277 1.00 84.25 83 GLY A O 1
ATOM 629 N N . PHE A 1 84 ? 14.760 -3.010 1.001 1.00 79.38 84 PHE A N 1
ATOM 630 C CA . PHE A 1 84 ? 14.251 -2.590 -0.299 1.00 79.38 84 PHE A CA 1
ATOM 631 C C . PHE A 1 84 ? 15.059 -1.412 -0.868 1.00 79.38 84 PHE A C 1
ATOM 633 O O . PHE A 1 84 ? 15.510 -1.472 -2.009 1.00 79.38 84 PHE A O 1
ATOM 640 N N . LEU A 1 85 ? 15.332 -0.363 -0.089 1.00 82.00 85 LEU A N 1
ATOM 641 C CA . LEU A 1 85 ? 16.139 0.772 -0.557 1.00 82.00 85 LEU A CA 1
ATOM 642 C C . LEU A 1 85 ? 17.610 0.390 -0.813 1.00 82.00 85 LEU A C 1
ATOM 644 O O . LEU A 1 85 ? 18.191 0.790 -1.823 1.00 82.00 85 LEU A O 1
ATOM 648 N N . ALA A 1 86 ? 18.213 -0.406 0.072 1.00 86.38 86 ALA A N 1
ATOM 649 C CA . ALA A 1 86 ? 19.610 -0.824 -0.035 1.00 86.38 86 ALA A CA 1
ATOM 650 C C . ALA A 1 86 ? 19.865 -1.698 -1.274 1.00 86.38 86 ALA A C 1
ATOM 652 O O . ALA A 1 86 ? 20.865 -1.510 -1.971 1.00 86.38 86 ALA A O 1
ATOM 653 N N . GLY A 1 87 ? 18.939 -2.609 -1.596 1.00 86.75 87 GLY A N 1
ATOM 654 C CA . GLY A 1 87 ? 19.018 -3.439 -2.799 1.00 86.75 87 GLY A CA 1
ATOM 655 C C . GLY A 1 87 ? 19.063 -2.612 -4.086 1.00 86.75 87 GLY A C 1
ATOM 656 O O . GLY A 1 87 ? 19.774 -2.968 -5.029 1.00 86.75 87 GLY A O 1
ATOM 657 N N . TRP A 1 88 ? 18.383 -1.463 -4.111 1.00 81.94 88 TRP A N 1
ATOM 658 C CA . TRP A 1 88 ? 18.396 -0.573 -5.269 1.00 81.94 88 TRP A CA 1
ATOM 659 C C . TRP A 1 88 ? 19.767 0.066 -5.508 1.00 81.94 88 TRP A C 1
ATOM 661 O O . TRP A 1 88 ? 20.223 0.126 -6.649 1.00 81.94 88 TRP A O 1
ATOM 671 N N . ILE A 1 89 ? 20.474 0.458 -4.443 1.00 85.12 89 ILE A N 1
ATOM 672 C CA . ILE A 1 89 ? 21.845 0.987 -4.535 1.00 85.12 89 ILE A CA 1
ATOM 673 C C . ILE A 1 89 ? 22.773 -0.054 -5.173 1.00 85.12 89 ILE A C 1
ATOM 675 O O . ILE A 1 89 ? 23.537 0.262 -6.085 1.00 85.12 89 ILE A O 1
ATOM 679 N N . VAL A 1 90 ? 22.664 -1.315 -4.744 1.00 88.00 90 VAL A N 1
ATOM 680 C CA . VAL A 1 90 ? 23.445 -2.420 -5.317 1.00 88.00 90 VAL A CA 1
ATOM 681 C C . VAL A 1 90 ? 23.108 -2.613 -6.795 1.00 88.00 90 VAL A C 1
ATOM 683 O O . VAL A 1 90 ? 24.018 -2.703 -7.616 1.00 88.00 90 VAL A O 1
ATOM 686 N N . ALA A 1 91 ? 21.826 -2.623 -7.165 1.00 86.00 91 ALA A N 1
ATOM 687 C CA . ALA A 1 91 ? 21.411 -2.760 -8.560 1.00 86.00 91 ALA A CA 1
ATOM 688 C C . ALA A 1 91 ? 21.933 -1.610 -9.445 1.00 86.00 91 ALA A C 1
ATOM 690 O O . ALA A 1 91 ? 22.390 -1.852 -10.564 1.00 86.00 91 ALA A O 1
ATOM 691 N N . LEU A 1 92 ? 21.926 -0.370 -8.945 1.00 83.75 92 LEU A N 1
ATOM 692 C CA . LEU A 1 92 ? 22.455 0.790 -9.667 1.00 83.75 92 LEU A CA 1
ATOM 693 C C . LEU A 1 92 ? 23.955 0.643 -9.967 1.00 83.75 92 LEU A C 1
ATOM 695 O O . LEU A 1 92 ? 24.366 0.832 -11.111 1.00 83.75 92 LEU A O 1
ATOM 699 N N . PHE A 1 93 ? 24.771 0.259 -8.985 1.00 84.19 93 PHE A N 1
ATOM 700 C CA . PHE A 1 93 ? 26.216 0.116 -9.199 1.00 84.19 93 PHE A CA 1
ATOM 701 C C . PHE A 1 93 ? 26.589 -1.158 -9.965 1.00 84.19 93 PHE A C 1
ATOM 703 O O . PHE A 1 93 ? 27.426 -1.123 -10.862 1.00 84.19 93 PHE A O 1
ATOM 710 N N . VAL A 1 94 ? 25.964 -2.291 -9.646 1.00 87.00 94 VAL A N 1
ATOM 711 C CA . VAL A 1 94 ? 26.363 -3.597 -10.194 1.00 87.00 94 VAL A CA 1
ATOM 712 C C . VAL A 1 94 ? 25.757 -3.855 -11.570 1.00 87.00 94 VAL A C 1
ATOM 714 O O . VAL A 1 94 ? 26.398 -4.495 -12.400 1.00 87.00 94 VAL A O 1
ATOM 717 N N . ILE A 1 95 ? 24.541 -3.373 -11.839 1.00 83.94 95 ILE A N 1
ATOM 718 C CA . ILE A 1 95 ? 23.828 -3.662 -13.092 1.00 83.94 95 ILE A CA 1
ATOM 719 C C . ILE A 1 95 ? 23.821 -2.448 -14.020 1.00 83.94 95 ILE A C 1
ATOM 721 O O . ILE A 1 95 ? 24.213 -2.567 -15.184 1.00 83.94 95 ILE A O 1
ATOM 725 N N . ALA A 1 96 ? 23.409 -1.273 -13.532 1.00 82.25 96 ALA A N 1
ATOM 726 C CA . ALA A 1 96 ? 23.204 -0.123 -14.414 1.00 82.25 96 ALA A CA 1
ATOM 727 C C . ALA A 1 96 ? 24.521 0.416 -15.001 1.00 82.25 96 ALA A C 1
ATOM 729 O O . ALA A 1 96 ? 24.562 0.781 -16.179 1.00 82.25 96 ALA A O 1
ATOM 730 N N . GLU A 1 97 ? 25.614 0.429 -14.231 1.00 82.31 97 GLU A N 1
ATOM 731 C CA . GLU A 1 97 ? 26.909 0.914 -14.718 1.00 82.31 97 GLU A CA 1
ATOM 732 C C . GLU A 1 97 ? 27.506 0.036 -15.842 1.00 82.31 97 GLU A C 1
ATOM 734 O O . GLU A 1 97 ? 27.833 0.592 -16.899 1.00 82.31 97 GLU A O 1
ATOM 739 N N . PRO A 1 98 ? 27.601 -1.306 -15.718 1.00 81.19 98 PRO A N 1
ATOM 740 C CA . PRO A 1 98 ? 28.040 -2.154 -16.829 1.00 81.19 98 PRO A CA 1
ATOM 741 C C . PRO A 1 98 ? 27.150 -2.046 -18.067 1.00 81.19 98 PRO A C 1
ATOM 743 O O . PRO A 1 98 ? 27.664 -1.978 -19.184 1.00 81.19 98 PRO A O 1
ATOM 746 N N . MET A 1 99 ? 25.827 -1.969 -17.888 1.00 80.81 99 MET A N 1
ATOM 747 C CA . MET A 1 99 ? 24.898 -1.788 -19.006 1.00 80.81 99 MET A CA 1
ATOM 748 C C . MET A 1 99 ? 25.135 -0.466 -19.739 1.00 80.81 99 MET A C 1
ATOM 750 O O . MET A 1 99 ? 25.206 -0.449 -20.969 1.00 80.81 99 MET A O 1
ATOM 754 N N . LYS A 1 100 ? 25.335 0.633 -19.001 1.00 79.75 100 LYS A N 1
ATOM 755 C CA . LYS A 1 100 ? 25.636 1.947 -19.582 1.00 79.75 100 LYS A CA 1
ATOM 756 C C . LYS A 1 100 ? 26.945 1.933 -20.373 1.00 79.75 100 LYS A C 1
ATOM 758 O O . LYS A 1 100 ? 27.003 2.514 -21.452 1.00 79.75 100 LYS A O 1
ATOM 763 N N . ARG A 1 101 ? 27.979 1.249 -19.869 1.00 82.94 101 ARG A N 1
ATOM 764 C CA . ARG A 1 101 ? 29.277 1.112 -20.558 1.00 82.94 101 ARG A CA 1
ATOM 765 C C . ARG A 1 101 ? 29.178 0.308 -21.861 1.00 82.94 101 ARG A C 1
ATOM 767 O O . ARG A 1 101 ? 29.920 0.595 -22.792 1.00 82.94 101 ARG A O 1
ATOM 774 N N . LEU A 1 102 ? 28.265 -0.663 -21.943 1.00 81.56 102 LEU A N 1
ATOM 775 C CA . LEU A 1 102 ? 28.043 -1.485 -23.142 1.00 81.56 102 LEU A CA 1
ATOM 776 C C . LEU A 1 102 ? 27.257 -0.766 -24.254 1.00 81.56 102 LEU A C 1
ATOM 778 O O . LEU A 1 102 ? 27.224 -1.258 -25.381 1.00 81.56 102 LEU A O 1
ATOM 782 N N . GLY A 1 103 ? 26.606 0.366 -23.959 1.00 74.50 103 GLY A N 1
ATOM 783 C CA . GLY A 1 103 ? 25.852 1.149 -24.947 1.00 74.50 103 GLY A CA 1
ATOM 784 C C . GLY A 1 103 ? 24.638 0.422 -25.544 1.00 74.50 103 GLY A C 1
ATOM 785 O O . GLY A 1 103 ? 24.185 0.773 -26.632 1.00 74.50 103 GLY A O 1
ATOM 786 N N . ARG A 1 104 ? 24.125 -0.617 -24.870 1.00 76.44 104 ARG A N 1
ATOM 787 C CA . ARG A 1 104 ? 22.943 -1.388 -25.292 1.00 76.44 104 ARG A CA 1
ATOM 788 C C . ARG A 1 104 ? 21.715 -0.978 -24.483 1.00 76.44 104 ARG A C 1
ATOM 790 O O . ARG A 1 104 ? 21.824 -0.661 -23.303 1.00 76.44 104 ARG A O 1
ATOM 797 N N . PHE A 1 105 ? 20.545 -1.022 -25.120 1.00 68.75 105 PHE A N 1
ATOM 798 C CA . PHE A 1 105 ? 19.286 -0.561 -24.522 1.00 68.75 105 PHE A CA 1
ATOM 799 C C . PHE A 1 105 ? 18.517 -1.653 -23.768 1.00 68.75 105 PHE A C 1
ATOM 801 O O . PHE A 1 105 ? 17.696 -1.329 -22.916 1.00 68.75 105 PHE A O 1
ATOM 808 N N . THR A 1 106 ? 18.775 -2.936 -24.047 1.00 79.38 106 THR A N 1
ATOM 809 C CA . THR A 1 106 ? 18.097 -4.057 -23.379 1.00 79.38 106 THR A CA 1
ATOM 810 C C . THR A 1 106 ? 19.094 -4.998 -22.707 1.00 79.38 106 THR A C 1
ATOM 812 O O . THR A 1 106 ? 20.230 -5.156 -23.160 1.00 79.38 106 THR A O 1
ATOM 815 N N . PHE A 1 107 ? 18.663 -5.655 -21.625 1.00 80.44 107 PHE A N 1
ATOM 816 C CA . PHE A 1 107 ? 19.477 -6.658 -20.933 1.00 80.44 107 PHE A CA 1
ATOM 817 C C . PHE A 1 107 ? 19.802 -7.859 -21.836 1.00 80.44 107 PHE A C 1
ATOM 819 O O . PHE A 1 107 ? 20.927 -8.355 -21.834 1.00 80.44 107 PHE A O 1
ATOM 826 N N . ALA A 1 108 ? 18.844 -8.276 -22.670 1.00 83.38 108 ALA A N 1
ATOM 827 C CA . ALA A 1 108 ? 19.051 -9.343 -23.642 1.00 83.38 108 ALA A CA 1
ATOM 828 C C . ALA A 1 108 ? 20.138 -8.980 -24.667 1.00 83.38 108 ALA A C 1
ATOM 830 O O . ALA A 1 108 ? 20.999 -9.810 -24.945 1.00 83.38 108 ALA A O 1
ATOM 831 N N . ASP A 1 109 ? 20.159 -7.742 -25.175 1.00 79.75 109 ASP A N 1
ATOM 832 C CA . ASP A 1 109 ? 21.201 -7.286 -26.106 1.00 79.75 109 ASP A CA 1
ATOM 833 C C . ASP A 1 109 ? 22.567 -7.124 -25.431 1.00 79.75 109 ASP A C 1
ATOM 835 O O . ASP A 1 109 ? 23.596 -7.320 -26.074 1.00 79.75 109 ASP A O 1
ATOM 839 N N . ALA A 1 110 ? 22.600 -6.786 -24.139 1.00 82.06 110 ALA A N 1
ATOM 840 C CA . ALA A 1 110 ? 23.843 -6.737 -23.373 1.00 82.06 110 ALA A CA 1
ATOM 841 C C . ALA A 1 110 ? 24.466 -8.135 -23.208 1.00 82.06 110 ALA A C 1
ATOM 843 O O . ALA A 1 110 ? 25.681 -8.288 -23.339 1.00 82.06 110 ALA A O 1
ATOM 844 N N . LEU A 1 111 ? 23.643 -9.160 -22.964 1.00 84.25 111 LEU A N 1
ATOM 845 C CA . LEU A 1 111 ? 24.099 -10.550 -22.909 1.00 84.25 111 LEU A CA 1
ATOM 846 C C . LEU A 1 111 ? 24.502 -11.071 -24.292 1.00 84.25 111 LEU A C 1
ATOM 848 O O . LEU A 1 111 ? 25.557 -11.685 -24.427 1.00 84.25 111 LEU A O 1
ATOM 852 N N . ASP A 1 112 ? 23.712 -10.779 -25.321 1.00 84.19 112 ASP A N 1
ATOM 853 C CA . ASP A 1 112 ? 24.012 -11.149 -26.707 1.00 84.19 112 ASP A CA 1
ATOM 854 C C . ASP A 1 112 ? 25.344 -10.540 -27.171 1.00 84.19 112 ASP A C 1
ATOM 856 O O . ASP A 1 112 ? 26.185 -11.238 -27.719 1.00 84.19 112 ASP A O 1
ATOM 860 N N . ALA A 1 113 ? 25.620 -9.275 -26.837 1.00 81.62 113 ALA A N 1
ATOM 861 C CA . ALA A 1 113 ? 26.887 -8.622 -27.173 1.00 81.62 113 ALA A CA 1
ATOM 862 C C . ALA A 1 113 ? 28.120 -9.260 -26.506 1.00 81.62 113 ALA A C 1
ATOM 864 O O . ALA A 1 113 ? 29.235 -9.078 -26.991 1.00 81.62 113 ALA A O 1
ATOM 865 N N . LYS A 1 114 ? 27.939 -9.974 -25.388 1.00 83.19 114 LYS A N 1
ATOM 866 C CA . LYS A 1 114 ? 29.027 -10.638 -24.659 1.00 83.19 114 LYS A CA 1
ATOM 867 C C . LYS A 1 114 ? 29.189 -12.110 -25.044 1.00 83.19 114 LYS A C 1
ATOM 869 O O . LYS A 1 114 ? 30.310 -12.610 -25.014 1.00 83.19 114 LYS A O 1
ATOM 874 N N . PHE A 1 115 ? 28.090 -12.798 -25.350 1.00 85.81 115 PHE A N 1
ATOM 875 C CA . PHE A 1 115 ? 28.064 -14.250 -25.553 1.00 85.81 115 PHE A CA 1
ATOM 876 C C . PHE A 1 115 ? 27.729 -14.690 -26.988 1.00 85.81 115 PHE A C 1
ATOM 878 O O . PHE A 1 115 ? 27.865 -15.874 -27.277 1.00 85.81 115 PHE A O 1
ATOM 885 N N . ASP A 1 116 ? 27.277 -13.775 -27.853 1.00 86.00 116 ASP A N 1
ATOM 886 C CA . ASP A 1 116 ? 26.932 -13.980 -29.272 1.00 86.00 116 ASP A CA 1
ATOM 887 C C . ASP A 1 116 ? 26.095 -15.246 -29.531 1.00 86.00 116 ASP A C 1
ATOM 889 O O . ASP A 1 116 ? 26.398 -16.091 -30.373 1.00 86.00 116 ASP A O 1
ATOM 893 N N . SER A 1 117 ? 25.041 -15.433 -28.733 1.00 88.81 117 SER A N 1
ATOM 894 C CA . SER A 1 117 ? 24.256 -16.666 -28.735 1.00 88.81 117 SER A CA 1
ATOM 895 C C . SER A 1 117 ? 22.759 -16.376 -28.713 1.00 88.81 117 SER A C 1
ATOM 897 O O . SER A 1 117 ? 22.192 -15.940 -27.704 1.00 88.81 117 SER A O 1
ATOM 899 N N . ARG A 1 118 ? 22.085 -16.816 -29.781 1.00 87.31 118 ARG A N 1
ATOM 900 C CA . ARG A 1 118 ? 20.622 -16.756 -29.934 1.00 87.31 118 ARG A CA 1
ATOM 901 C C . ARG A 1 118 ? 19.861 -17.437 -28.791 1.00 87.31 118 ARG A C 1
ATOM 903 O O . ARG A 1 118 ? 18.802 -16.950 -28.407 1.00 87.31 118 ARG A O 1
ATOM 910 N N . GLY A 1 119 ? 20.399 -18.528 -28.233 1.00 90.38 119 GLY A N 1
ATOM 911 C CA . GLY A 1 119 ? 19.786 -19.246 -27.108 1.00 90.38 119 GLY A CA 1
ATOM 912 C C . GLY A 1 119 ? 19.748 -18.405 -25.829 1.00 90.38 119 GLY A C 1
ATOM 913 O O . GLY A 1 119 ? 18.687 -18.218 -25.243 1.00 90.38 119 GLY A O 1
ATOM 914 N N . ILE A 1 120 ? 20.891 -17.827 -25.446 1.00 88.31 120 ILE A N 1
ATOM 915 C CA . ILE A 1 120 ? 21.018 -16.890 -24.313 1.00 88.31 120 ILE A CA 1
ATOM 916 C C . ILE A 1 120 ? 20.125 -15.660 -24.503 1.00 88.31 120 ILE A C 1
ATOM 918 O O . ILE A 1 120 ? 19.431 -15.266 -23.568 1.00 88.31 120 ILE A O 1
ATOM 922 N N . LYS A 1 121 ? 20.079 -15.086 -25.711 1.00 87.56 121 LYS A N 1
ATOM 923 C CA . LYS A 1 121 ? 19.199 -13.949 -26.013 1.00 87.56 121 LYS A CA 1
ATOM 924 C C . LYS A 1 121 ? 17.722 -14.293 -25.813 1.00 87.56 121 LYS A C 1
ATOM 926 O O . LYS A 1 121 ? 16.996 -13.531 -25.176 1.00 87.56 121 LYS A O 1
ATOM 931 N N . ALA A 1 122 ? 17.283 -15.445 -26.324 1.00 89.75 122 ALA A N 1
ATOM 932 C CA . ALA A 1 122 ? 15.911 -15.916 -26.160 1.00 89.75 122 ALA A CA 1
ATOM 933 C C . ALA A 1 122 ? 15.582 -16.197 -24.687 1.00 89.75 122 ALA A C 1
ATOM 935 O O . ALA A 1 122 ? 14.555 -15.737 -24.196 1.00 89.75 122 ALA A O 1
ATOM 936 N N . ALA A 1 123 ? 16.474 -16.879 -23.963 1.00 91.56 123 ALA A N 1
ATOM 937 C CA . ALA A 1 123 ? 16.302 -17.160 -22.540 1.00 91.56 123 ALA A CA 1
ATOM 938 C C . ALA A 1 123 ? 16.206 -15.871 -21.709 1.00 91.56 123 ALA A C 1
ATOM 940 O O . ALA A 1 123 ? 15.309 -15.743 -20.877 1.00 91.56 123 ALA A O 1
ATOM 941 N N . ALA A 1 124 ? 17.071 -14.888 -21.975 1.00 89.81 124 ALA A N 1
ATOM 942 C CA . ALA A 1 124 ? 17.033 -13.586 -21.320 1.00 89.81 124 ALA A CA 1
ATOM 943 C C . ALA A 1 124 ? 15.723 -12.842 -21.613 1.00 89.81 124 ALA A C 1
ATOM 945 O O . ALA A 1 124 ? 15.079 -12.362 -20.685 1.00 89.81 124 ALA A O 1
ATOM 946 N N . GLY A 1 125 ? 15.289 -12.803 -22.877 1.00 90.69 125 GLY A N 1
ATOM 947 C CA . GLY A 1 125 ? 14.028 -12.169 -23.269 1.00 90.69 125 GLY A CA 1
ATOM 948 C C . GLY A 1 125 ? 12.804 -12.820 -22.619 1.00 90.69 125 GLY A C 1
ATOM 949 O O . GLY A 1 125 ? 11.962 -12.121 -22.059 1.00 90.69 125 GLY A O 1
ATOM 950 N N . VAL A 1 126 ? 12.728 -14.155 -22.625 1.00 92.88 126 VAL A N 1
ATOM 951 C CA . VAL A 1 126 ? 11.647 -14.902 -21.961 1.00 92.88 126 VAL A CA 1
ATOM 952 C C . VAL A 1 126 ? 11.672 -14.660 -20.454 1.00 92.88 126 VAL A C 1
ATOM 954 O O . VAL A 1 126 ? 10.630 -14.367 -19.875 1.00 92.88 126 VAL A O 1
ATOM 957 N N . SER A 1 127 ? 12.846 -14.709 -19.820 1.00 93.06 127 SER A N 1
ATOM 958 C CA . SER A 1 127 ? 12.983 -14.417 -18.391 1.00 93.06 127 SER A CA 1
ATOM 959 C C . SER A 1 127 ? 12.508 -13.006 -18.055 1.00 93.06 127 SER A C 1
ATOM 961 O O . SER A 1 127 ? 11.808 -12.830 -17.062 1.00 93.06 127 SER A O 1
ATOM 963 N N . THR A 1 128 ? 12.855 -12.005 -18.870 1.00 90.69 128 THR A N 1
ATOM 964 C CA . THR A 1 128 ? 12.372 -10.633 -18.684 1.00 90.69 128 THR A CA 1
ATOM 965 C C . THR A 1 128 ? 10.851 -10.577 -18.773 1.00 90.69 128 THR A C 1
ATOM 967 O O . THR A 1 128 ? 10.229 -10.023 -17.874 1.00 90.69 128 THR A O 1
ATOM 970 N N . LEU A 1 129 ? 10.239 -11.201 -19.786 1.00 91.81 129 LEU A N 1
ATOM 971 C CA . LEU A 1 129 ? 8.780 -11.227 -19.932 1.00 91.81 129 LEU A CA 1
ATOM 972 C C . LEU A 1 129 ? 8.087 -11.895 -18.741 1.00 91.81 129 LEU A C 1
ATOM 974 O O . LEU A 1 129 ? 7.126 -11.344 -18.212 1.00 91.81 129 LEU A O 1
ATOM 978 N N . VAL A 1 130 ? 8.586 -13.051 -18.296 1.00 95.06 130 VAL A N 1
ATOM 979 C CA . VAL A 1 130 ? 8.025 -13.777 -17.148 1.00 95.06 130 VAL A CA 1
ATOM 980 C C . VAL A 1 130 ? 8.081 -12.910 -15.891 1.00 95.06 130 VAL A C 1
ATOM 982 O O . VAL A 1 130 ? 7.054 -12.708 -15.244 1.00 95.06 130 VAL A O 1
ATOM 985 N N . VAL A 1 131 ? 9.246 -12.338 -15.574 1.00 92.25 131 VAL A N 1
ATOM 986 C CA . VAL A 1 131 ? 9.410 -11.459 -14.405 1.00 92.25 131 VAL A CA 1
ATOM 987 C C . VAL A 1 131 ? 8.501 -10.232 -14.511 1.00 92.25 131 VAL A C 1
ATOM 989 O O . VAL A 1 131 ? 7.846 -9.879 -13.533 1.00 92.25 131 VAL A O 1
ATOM 992 N N . SER A 1 132 ? 8.394 -9.615 -15.692 1.00 90.94 132 SER A N 1
ATOM 993 C CA . SER A 1 132 ? 7.492 -8.482 -15.918 1.00 90.94 132 SER A CA 1
ATOM 994 C C . SER A 1 132 ? 6.025 -8.846 -15.687 1.00 90.94 132 SER A C 1
ATOM 996 O O . SER A 1 132 ? 5.318 -8.072 -15.051 1.00 90.94 132 SER A O 1
ATOM 998 N N . VAL A 1 133 ? 5.558 -10.016 -16.138 1.00 92.25 133 VAL A N 1
ATOM 999 C CA . VAL A 1 133 ? 4.171 -10.462 -15.907 1.00 92.25 133 VAL A CA 1
ATOM 1000 C C . VAL A 1 133 ? 3.888 -10.615 -14.415 1.00 92.25 133 VAL A C 1
ATOM 1002 O O . VAL A 1 133 ? 2.898 -10.069 -13.932 1.00 92.25 133 VAL A O 1
ATOM 1005 N N . PHE A 1 134 ? 4.769 -11.286 -13.667 1.00 91.88 134 PHE A N 1
ATOM 1006 C CA . PHE A 1 134 ? 4.610 -11.410 -12.215 1.00 91.88 134 PHE A CA 1
ATOM 1007 C C . PHE A 1 134 ? 4.633 -10.053 -11.512 1.00 91.88 134 PHE A C 1
ATOM 1009 O O . PHE A 1 134 ? 3.871 -9.837 -10.573 1.00 91.88 134 PHE A O 1
ATOM 1016 N N . TYR A 1 135 ? 5.454 -9.119 -11.992 1.00 87.38 135 TYR A N 1
ATOM 1017 C CA . TYR A 1 135 ? 5.528 -7.772 -11.436 1.00 87.38 135 TYR A CA 1
ATOM 1018 C C . TYR A 1 135 ? 4.269 -6.933 -11.713 1.00 87.38 135 TYR A C 1
ATOM 1020 O O . TYR A 1 135 ? 3.892 -6.093 -10.896 1.00 87.38 135 TYR A O 1
ATOM 1028 N N . LEU A 1 136 ? 3.579 -7.177 -12.830 1.00 88.94 136 LEU A N 1
ATOM 1029 C CA . LEU A 1 136 ? 2.330 -6.488 -13.164 1.00 88.94 136 LEU A CA 1
ATOM 1030 C C . LEU A 1 136 ? 1.149 -6.942 -12.296 1.00 88.94 136 LEU A C 1
ATOM 1032 O O . LEU A 1 136 ? 0.244 -6.143 -12.059 1.00 88.94 136 LEU A O 1
AT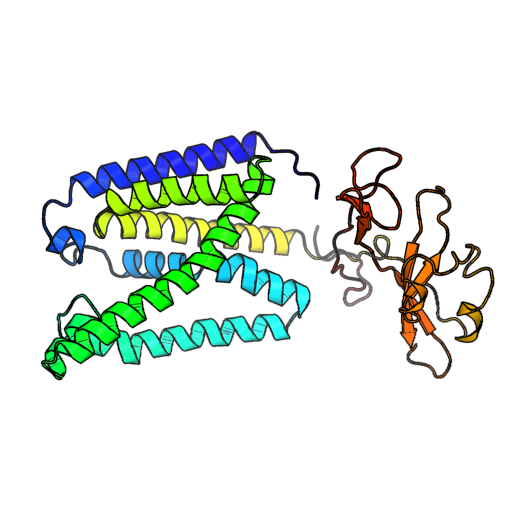OM 1036 N N . ILE A 1 137 ? 1.145 -8.181 -11.786 1.00 90.19 137 ILE A N 1
ATOM 1037 C CA . ILE A 1 137 ? 0.015 -8.716 -11.005 1.00 90.19 137 ILE A CA 1
ATOM 1038 C C . ILE A 1 137 ? -0.290 -7.838 -9.772 1.00 90.19 137 ILE A C 1
ATOM 1040 O O . ILE A 1 137 ? -1.411 -7.329 -9.691 1.00 90.19 137 ILE A O 1
ATOM 1044 N N . PRO A 1 138 ? 0.658 -7.567 -8.846 1.00 86.44 138 PRO A N 1
ATOM 1045 C CA . PRO A 1 138 ? 0.383 -6.712 -7.689 1.00 86.44 138 PRO A CA 1
ATOM 1046 C C . PRO A 1 138 ? -0.011 -5.280 -8.058 1.00 86.44 138 PRO A C 1
ATOM 1048 O O . PRO A 1 138 ? -0.793 -4.660 -7.343 1.00 86.44 138 PRO A O 1
ATOM 1051 N N . GLN A 1 139 ? 0.494 -4.743 -9.174 1.00 88.19 139 GLN A N 1
ATOM 1052 C CA . GLN A 1 139 ? 0.134 -3.397 -9.629 1.00 88.19 139 GLN A CA 1
ATOM 1053 C C . GLN A 1 139 ? -1.327 -3.325 -10.066 1.00 88.19 139 GLN A C 1
ATOM 1055 O O . GLN A 1 139 ? -2.036 -2.387 -9.703 1.00 88.19 139 GLN A O 1
ATOM 1060 N N . MET A 1 140 ? -1.788 -4.337 -10.803 1.00 90.69 140 MET A N 1
ATOM 1061 C CA . MET A 1 140 ? -3.180 -4.435 -11.228 1.00 90.69 140 MET A CA 1
ATOM 1062 C C . MET A 1 140 ? -4.111 -4.668 -10.037 1.00 90.69 140 MET A C 1
ATOM 1064 O O . MET A 1 140 ? -5.152 -4.019 -9.951 1.00 90.69 140 MET A O 1
ATOM 1068 N N . VAL A 1 141 ? -3.708 -5.507 -9.076 1.00 90.44 141 VAL A N 1
ATOM 1069 C CA . VAL A 1 141 ? -4.431 -5.672 -7.803 1.00 90.44 141 VAL A CA 1
ATOM 1070 C C . VAL A 1 141 ? -4.511 -4.339 -7.053 1.00 90.44 141 VAL A C 1
ATOM 1072 O O . VAL A 1 141 ? -5.595 -3.934 -6.642 1.00 90.44 141 VAL A O 1
ATOM 1075 N N . GLY A 1 142 ? -3.397 -3.612 -6.934 1.00 88.31 142 GLY A N 1
ATOM 1076 C CA . GLY A 1 142 ? -3.361 -2.286 -6.314 1.00 88.31 142 GLY A CA 1
ATOM 1077 C C . GLY A 1 142 ? -4.296 -1.290 -7.003 1.00 88.31 142 GLY A C 1
ATOM 1078 O O . GLY A 1 142 ? -5.048 -0.587 -6.332 1.00 88.31 142 GLY A O 1
ATOM 1079 N N . ALA A 1 143 ? -4.322 -1.275 -8.338 1.00 88.56 143 ALA A N 1
ATOM 1080 C CA . ALA A 1 143 ? -5.238 -0.442 -9.111 1.00 88.56 143 ALA A CA 1
ATOM 1081 C C . ALA A 1 143 ? -6.711 -0.769 -8.815 1.00 88.56 143 ALA A C 1
ATOM 1083 O O . ALA A 1 143 ? -7.492 0.137 -8.525 1.00 88.56 143 ALA A O 1
ATOM 1084 N N . GLY A 1 144 ? -7.093 -2.049 -8.829 1.00 89.62 144 GLY A N 1
ATOM 1085 C CA . GLY A 1 144 ? -8.457 -2.473 -8.500 1.00 89.62 144 GLY A CA 1
ATOM 1086 C C . GLY A 1 144 ? -8.861 -2.094 -7.072 1.00 89.62 144 GLY A C 1
ATOM 1087 O O . GLY A 1 144 ? -9.946 -1.550 -6.861 1.00 89.62 144 GLY A O 1
ATOM 1088 N N . SER A 1 145 ? -7.967 -2.308 -6.105 1.00 87.69 145 SER A N 1
ATOM 1089 C CA . SER A 1 145 ? -8.191 -1.992 -4.688 1.00 87.69 145 SER A CA 1
ATOM 1090 C C . SER A 1 145 ? -8.300 -0.493 -4.400 1.00 87.69 145 SER A C 1
ATOM 1092 O O . SER A 1 145 ? -8.939 -0.120 -3.422 1.00 87.69 145 SER A O 1
ATOM 1094 N N . LEU A 1 146 ? -7.718 0.369 -5.242 1.00 87.31 146 LEU A N 1
ATOM 1095 C CA . LEU A 1 146 ? -7.856 1.827 -5.139 1.00 87.31 146 LEU A CA 1
ATOM 1096 C C . LEU A 1 146 ? -9.083 2.365 -5.891 1.00 87.31 146 LEU A C 1
ATOM 1098 O O . LEU A 1 146 ? -9.700 3.327 -5.442 1.00 87.31 146 LEU A O 1
ATOM 1102 N N . ILE A 1 147 ? -9.467 1.757 -7.018 1.00 88.56 147 ILE A N 1
ATOM 1103 C CA . ILE A 1 147 ? -10.633 2.201 -7.799 1.00 88.56 147 ILE A CA 1
ATOM 1104 C C . ILE A 1 147 ? -11.952 1.821 -7.131 1.00 88.56 147 ILE A C 1
ATOM 1106 O O . ILE A 1 147 ? -12.899 2.606 -7.171 1.00 88.56 147 ILE A O 1
ATOM 1110 N N . GLN A 1 148 ? -12.023 0.644 -6.513 1.00 87.06 148 GLN A N 1
ATOM 1111 C CA . GLN A 1 148 ? -13.232 0.177 -5.843 1.00 87.06 148 GLN A CA 1
ATOM 1112 C C . GLN A 1 148 ? -13.765 1.170 -4.788 1.00 87.06 148 GLN A C 1
ATOM 1114 O O . GLN A 1 148 ? -14.936 1.535 -4.886 1.00 87.06 148 GLN A O 1
ATOM 1119 N N . PRO A 1 149 ? -12.952 1.684 -3.841 1.00 83.88 149 PRO A N 1
ATOM 1120 C CA . PRO A 1 149 ? -13.396 2.729 -2.919 1.00 83.88 149 PRO A CA 1
ATOM 1121 C C . PRO A 1 149 ? -13.670 4.076 -3.589 1.00 83.88 149 PRO A C 1
ATOM 1123 O O . PRO A 1 149 ? -14.522 4.827 -3.127 1.00 83.88 149 PRO A O 1
ATOM 1126 N N . LEU A 1 150 ? -12.945 4.397 -4.662 1.00 85.75 150 LEU A N 1
ATOM 1127 C CA . LEU A 1 150 ? -12.999 5.714 -5.287 1.00 85.75 150 LEU A CA 1
ATOM 1128 C C . LEU A 1 150 ? -14.238 5.917 -6.165 1.00 85.75 150 LEU A C 1
ATOM 1130 O O . LEU A 1 150 ? -14.824 6.996 -6.157 1.00 85.75 150 LEU A O 1
ATOM 1134 N N . LEU A 1 151 ? -14.603 4.901 -6.949 1.00 85.12 151 LEU A N 1
ATOM 1135 C CA . LEU A 1 151 ? -15.693 4.958 -7.929 1.00 85.12 151 LEU A CA 1
ATOM 1136 C C . LEU A 1 151 ? -16.892 4.083 -7.539 1.00 85.12 151 LEU A C 1
ATOM 1138 O O . LEU A 1 151 ? -17.921 4.141 -8.204 1.00 85.12 151 LEU A O 1
ATOM 1142 N N . GLY A 1 152 ? -16.763 3.247 -6.505 1.00 82.44 152 GLY A N 1
ATOM 1143 C CA . GLY A 1 152 ? -17.796 2.285 -6.109 1.00 82.44 152 GLY A CA 1
ATOM 1144 C C . GLY A 1 152 ? -17.938 1.096 -7.066 1.00 82.44 152 GLY A C 1
ATOM 1145 O O . GLY A 1 152 ? -18.849 0.285 -6.911 1.00 82.44 152 GLY A O 1
ATOM 1146 N N . PHE A 1 153 ? -17.059 0.966 -8.066 1.00 86.69 153 PHE A N 1
ATOM 1147 C CA . PHE A 1 153 ? -17.110 -0.145 -9.013 1.00 86.69 153 PHE A CA 1
ATOM 1148 C C . PHE A 1 153 ? -16.539 -1.441 -8.422 1.00 86.69 153 PHE A C 1
ATOM 1150 O O . PHE A 1 153 ? -15.621 -1.393 -7.603 1.00 86.69 153 PHE A O 1
ATOM 1157 N N . PRO A 1 154 ? -17.004 -2.620 -8.877 1.00 88.38 154 PRO A N 1
ATOM 1158 C CA . PRO A 1 154 ? -16.383 -3.891 -8.519 1.00 88.38 154 PRO A CA 1
ATOM 1159 C C . PRO A 1 154 ? -14.885 -3.914 -8.854 1.00 88.38 154 PRO A C 1
ATOM 1161 O O . PRO A 1 154 ? -14.467 -3.363 -9.874 1.00 88.38 154 PRO A O 1
ATOM 1164 N N . HIS A 1 155 ? -14.090 -4.619 -8.044 1.00 89.38 155 HIS A N 1
ATOM 1165 C CA . HIS A 1 155 ? -12.628 -4.700 -8.180 1.00 89.38 155 HIS A CA 1
ATOM 1166 C C . HIS A 1 155 ? -12.154 -4.953 -9.625 1.00 89.38 155 HIS A C 1
ATOM 1168 O O . HIS A 1 155 ? -11.292 -4.238 -10.135 1.00 89.38 155 HIS A O 1
ATOM 1174 N N . TRP A 1 156 ? -12.757 -5.928 -10.316 1.00 92.69 156 TRP A N 1
ATOM 1175 C CA . TRP A 1 156 ? -12.374 -6.307 -11.682 1.00 92.69 156 TRP A CA 1
ATOM 1176 C C . TRP A 1 156 ? -12.573 -5.175 -12.703 1.00 92.69 156 TRP A C 1
ATOM 1178 O O . TRP A 1 156 ? -11.783 -5.050 -13.638 1.00 92.69 156 TRP A O 1
ATOM 1188 N N . VAL A 1 157 ? -13.587 -4.320 -12.516 1.00 92.69 157 VAL A N 1
ATOM 1189 C CA . VAL A 1 157 ? -13.827 -3.156 -13.383 1.00 92.69 157 VAL A CA 1
ATOM 1190 C C . VAL A 1 157 ? -12.683 -2.165 -13.226 1.00 92.69 157 VAL A C 1
ATOM 1192 O O . VAL A 1 157 ? -12.180 -1.650 -14.221 1.00 92.69 157 VAL A O 1
ATOM 1195 N N . GLY A 1 158 ? -12.228 -1.941 -11.989 1.00 91.38 158 GLY A N 1
ATOM 1196 C CA . GLY A 1 158 ? -11.080 -1.084 -11.706 1.00 91.38 158 GLY A CA 1
ATOM 1197 C C . GLY A 1 158 ? -9.796 -1.582 -12.365 1.00 91.38 158 GLY A C 1
ATOM 1198 O O . GLY A 1 158 ? -9.090 -0.797 -12.998 1.00 91.38 158 GLY A O 1
ATOM 1199 N N . VAL A 1 159 ? -9.545 -2.893 -12.297 1.00 94.00 159 VAL A N 1
ATOM 1200 C CA . VAL A 1 159 ? -8.420 -3.551 -12.982 1.00 94.00 159 VAL A CA 1
ATOM 1201 C C . VAL A 1 159 ? -8.478 -3.294 -14.492 1.00 94.00 159 VAL A C 1
ATOM 1203 O O . VAL A 1 159 ? -7.514 -2.798 -15.073 1.00 94.00 159 VAL A O 1
ATOM 1206 N N . VAL A 1 160 ? -9.610 -3.582 -15.139 1.00 94.50 160 VAL A N 1
ATOM 1207 C CA . VAL A 1 160 ? -9.756 -3.429 -16.597 1.00 94.50 160 VAL A CA 1
ATOM 1208 C C . VAL A 1 160 ? -9.646 -1.964 -17.023 1.00 94.50 160 VAL A C 1
ATOM 1210 O O . VAL A 1 160 ? -8.924 -1.653 -17.969 1.00 94.50 160 VAL A O 1
ATOM 1213 N N . LEU A 1 161 ? -10.313 -1.053 -16.311 1.00 91.94 161 LEU A N 1
ATOM 1214 C CA . LEU A 1 161 ? -10.328 0.375 -16.629 1.00 91.94 161 LEU A CA 1
ATOM 1215 C C . LEU A 1 161 ? -8.927 0.983 -16.550 1.00 91.94 161 LEU A C 1
ATOM 1217 O O . LEU A 1 161 ? -8.482 1.631 -17.500 1.00 91.94 161 LEU A O 1
ATOM 1221 N N . VAL A 1 162 ? -8.207 0.748 -15.449 1.00 91.06 162 VAL A N 1
ATOM 1222 C CA . VAL A 1 162 ? -6.841 1.263 -15.287 1.00 91.06 162 VAL A CA 1
ATOM 1223 C C . VAL A 1 162 ? -5.899 0.607 -16.291 1.00 91.06 162 VAL A C 1
ATOM 1225 O O . VAL A 1 162 ? -5.083 1.303 -16.892 1.00 91.06 162 VAL A O 1
ATOM 1228 N N . GLY A 1 163 ? -6.049 -0.697 -16.543 1.00 92.19 163 GLY A N 1
ATOM 1229 C CA . GLY A 1 163 ? -5.259 -1.419 -17.540 1.00 92.19 163 GLY A CA 1
ATOM 1230 C C . GLY A 1 163 ? -5.390 -0.820 -18.940 1.00 92.19 163 GLY A C 1
ATOM 1231 O O . GLY A 1 163 ? -4.379 -0.536 -19.579 1.00 92.19 163 GLY A O 1
ATOM 1232 N N . ILE A 1 164 ? -6.617 -0.543 -19.395 1.00 91.94 164 ILE A N 1
ATOM 1233 C CA . ILE A 1 164 ? -6.870 0.102 -20.693 1.00 91.94 164 ILE A CA 1
ATOM 1234 C C . ILE A 1 164 ? -6.207 1.481 -20.750 1.00 91.94 164 ILE A C 1
ATOM 1236 O O . ILE A 1 164 ? -5.510 1.783 -21.717 1.00 91.94 164 ILE A O 1
ATOM 1240 N N . VAL A 1 165 ? -6.381 2.309 -19.716 1.00 88.69 165 VAL A N 1
ATOM 1241 C CA . VAL A 1 165 ? -5.782 3.653 -19.668 1.00 88.69 165 VAL A CA 1
ATOM 1242 C C . VAL A 1 165 ? -4.255 3.577 -19.718 1.00 88.69 165 VAL A C 1
ATOM 1244 O O . VAL A 1 165 ? -3.637 4.305 -20.492 1.00 88.69 165 VAL A O 1
ATOM 1247 N N . VAL A 1 166 ? -3.633 2.682 -18.946 1.00 87.50 166 VAL A N 1
ATOM 1248 C CA . VAL A 1 166 ? -2.175 2.498 -18.942 1.00 87.50 166 VAL A CA 1
ATOM 1249 C C . VAL A 1 166 ? -1.679 2.008 -20.300 1.00 87.50 166 VAL A C 1
ATOM 1251 O O . VAL A 1 166 ? -0.712 2.568 -20.808 1.00 87.50 166 VAL A O 1
ATOM 1254 N N . ILE A 1 167 ? -2.349 1.038 -20.930 1.00 87.88 167 ILE A N 1
ATOM 1255 C CA . ILE A 1 167 ? -1.993 0.559 -22.276 1.00 87.88 167 ILE A CA 1
ATOM 1256 C C . ILE A 1 167 ? -2.075 1.703 -23.289 1.00 87.88 167 ILE A C 1
ATOM 1258 O O . ILE A 1 167 ? -1.131 1.906 -24.050 1.00 87.88 167 ILE A O 1
ATOM 1262 N N . LEU A 1 168 ? -3.161 2.482 -23.279 1.00 83.12 168 LEU A N 1
ATOM 1263 C CA . LEU A 1 168 ? -3.321 3.632 -24.172 1.00 83.12 168 LEU A CA 1
ATOM 1264 C C . LEU A 1 168 ? -2.204 4.656 -23.972 1.00 83.12 168 LEU A C 1
ATOM 1266 O O . LEU A 1 168 ? -1.633 5.126 -24.954 1.00 83.12 168 LEU A O 1
ATOM 1270 N N . ILE A 1 169 ? -1.863 4.975 -22.721 1.00 78.69 169 ILE A N 1
ATOM 1271 C CA . ILE A 1 169 ? -0.765 5.893 -22.408 1.00 78.69 169 ILE A CA 1
ATOM 1272 C C . ILE A 1 169 ? 0.556 5.319 -22.924 1.00 78.69 169 ILE A C 1
ATOM 1274 O O . ILE A 1 169 ? 1.250 6.009 -23.655 1.00 78.69 169 ILE A O 1
ATOM 1278 N N . VAL A 1 170 ? 0.899 4.073 -22.598 1.00 77.94 170 VAL A N 1
ATOM 1279 C CA . VAL A 1 170 ? 2.207 3.480 -22.923 1.00 77.94 170 VAL A CA 1
ATOM 1280 C C . VAL A 1 170 ? 2.393 3.276 -24.426 1.00 77.94 170 VAL A C 1
ATOM 1282 O O . VAL A 1 170 ? 3.451 3.601 -24.950 1.00 77.94 170 VAL A O 1
ATOM 1285 N N . VAL A 1 171 ? 1.375 2.798 -25.146 1.00 80.25 171 VAL A N 1
ATOM 1286 C CA . VAL A 1 171 ? 1.451 2.596 -26.607 1.00 80.25 171 VAL A CA 1
ATOM 1287 C C . VAL A 1 171 ? 1.659 3.921 -27.344 1.00 80.25 171 VAL A C 1
ATOM 1289 O O . VAL A 1 171 ? 2.272 3.959 -28.409 1.00 80.25 171 VAL A O 1
ATOM 1292 N N . THR A 1 172 ? 1.150 5.017 -26.785 1.00 69.69 172 THR A N 1
ATOM 1293 C CA . THR A 1 172 ? 1.186 6.338 -27.424 1.00 69.69 172 THR A CA 1
ATOM 1294 C C . THR A 1 172 ? 2.338 7.218 -26.923 1.00 69.69 172 THR A C 1
ATOM 1296 O O . THR A 1 172 ? 2.646 8.238 -27.546 1.00 69.69 172 THR A O 1
ATOM 1299 N N . ALA A 1 173 ? 3.012 6.813 -25.841 1.00 64.81 173 ALA A N 1
ATOM 1300 C CA . ALA A 1 173 ? 4.075 7.551 -25.170 1.00 64.81 173 ALA A CA 1
ATOM 1301 C C . ALA A 1 173 ? 5.450 6.914 -25.413 1.00 64.81 173 ALA A C 1
ATOM 1303 O O . ALA A 1 173 ? 5.770 5.860 -24.873 1.00 64.81 173 ALA A O 1
ATOM 1304 N N . GLY A 1 174 ? 6.314 7.590 -26.176 1.00 69.88 174 GLY A N 1
ATOM 1305 C CA . GLY A 1 174 ? 7.749 7.275 -26.163 1.00 69.88 174 GLY A CA 1
ATOM 1306 C C . GLY A 1 174 ? 8.404 7.617 -24.816 1.00 69.88 174 GLY A C 1
ATOM 1307 O O . GLY A 1 174 ? 7.813 8.328 -24.001 1.00 69.88 174 GLY A O 1
ATOM 1308 N N . MET A 1 175 ? 9.652 7.185 -24.595 1.00 73.69 175 MET A N 1
ATOM 1309 C CA . MET A 1 175 ? 10.359 7.346 -23.312 1.00 73.69 175 MET A CA 1
ATOM 1310 C C . MET A 1 175 ? 10.394 8.790 -22.798 1.00 73.69 175 MET A C 1
ATOM 1312 O O . MET A 1 175 ? 10.185 8.997 -21.610 1.00 73.69 175 MET A O 1
ATOM 1316 N N . VAL A 1 176 ? 10.563 9.796 -23.670 1.00 74.31 176 VAL A N 1
ATOM 1317 C CA . VAL A 1 176 ? 10.503 11.220 -23.265 1.00 74.31 176 VAL A CA 1
ATOM 1318 C C . VAL A 1 176 ? 9.193 11.533 -22.542 1.00 74.31 176 VAL A C 1
ATOM 1320 O O . VAL A 1 176 ? 9.195 12.140 -21.474 1.00 74.31 176 VAL A O 1
ATOM 1323 N N . SER A 1 177 ? 8.072 11.131 -23.141 1.00 78.81 177 SER A N 1
ATOM 1324 C CA . SER A 1 177 ? 6.741 11.386 -22.599 1.00 78.81 177 SER A CA 1
ATOM 1325 C C . SER A 1 177 ? 6.561 10.669 -21.263 1.00 78.81 177 SER A C 1
ATOM 1327 O O . SER A 1 177 ? 6.190 11.287 -20.264 1.00 78.81 177 SER A O 1
ATOM 1329 N N . THR A 1 178 ? 6.922 9.386 -21.232 1.00 81.06 178 THR A N 1
ATOM 1330 C CA . THR A 1 178 ? 6.815 8.540 -20.046 1.00 81.06 178 THR A CA 1
ATOM 1331 C C . THR A 1 178 ? 7.613 9.108 -18.879 1.00 81.06 178 THR A C 1
ATOM 1333 O O . THR A 1 178 ? 7.045 9.296 -17.808 1.00 81.06 178 THR A O 1
ATOM 1336 N N . THR A 1 179 ? 8.873 9.496 -19.082 1.00 84.94 179 THR A N 1
ATOM 1337 C CA . THR A 1 179 ? 9.712 10.032 -18.003 1.00 84.94 179 THR A CA 1
ATOM 1338 C C . THR A 1 179 ? 9.188 11.358 -17.452 1.00 84.94 179 THR A C 1
ATOM 1340 O O . THR A 1 179 ? 9.215 11.564 -16.243 1.00 84.94 179 THR A O 1
ATOM 1343 N N . TRP A 1 180 ? 8.658 12.258 -18.286 1.00 83.81 180 TRP A N 1
ATOM 1344 C CA . TRP A 1 180 ? 8.057 13.506 -17.791 1.00 83.81 180 TRP A CA 1
ATOM 1345 C C . TRP A 1 180 ? 6.752 13.268 -17.022 1.00 83.81 180 TRP A C 1
ATOM 1347 O O . TRP A 1 180 ? 6.515 13.903 -15.993 1.00 83.81 180 TRP A O 1
ATOM 1357 N N . VAL A 1 181 ? 5.916 12.331 -17.479 1.00 85.94 181 VAL A N 1
ATOM 1358 C CA . VAL A 1 181 ? 4.700 11.928 -16.756 1.00 85.94 181 VAL A CA 1
ATOM 1359 C C . VAL A 1 181 ? 5.057 11.267 -15.421 1.00 85.94 181 VAL A C 1
ATOM 1361 O O . VAL A 1 181 ? 4.416 11.548 -14.409 1.00 85.94 181 VAL A O 1
ATOM 1364 N N . GLN A 1 182 ? 6.090 10.426 -15.394 1.00 89.25 182 GLN A N 1
ATOM 1365 C CA . GLN A 1 182 ? 6.607 9.796 -14.178 1.00 89.25 182 GLN A CA 1
ATOM 1366 C C . GLN A 1 182 ? 7.218 10.815 -13.221 1.00 89.25 182 GLN A C 1
ATOM 1368 O O . GLN A 1 182 ? 6.946 10.758 -12.029 1.00 89.25 182 GLN A O 1
ATOM 1373 N N . PHE A 1 183 ? 7.967 11.796 -13.725 1.00 90.12 183 PHE A N 1
ATOM 1374 C CA . PHE A 1 183 ? 8.492 12.897 -12.922 1.00 90.12 183 PHE A CA 1
ATOM 1375 C C . PHE A 1 183 ? 7.371 13.666 -12.216 1.00 90.12 183 PHE A C 1
ATOM 1377 O O . PHE A 1 183 ? 7.453 13.908 -11.010 1.00 90.12 183 PHE A O 1
ATOM 1384 N N . LEU A 1 184 ? 6.309 14.015 -12.952 1.00 88.94 184 LEU A N 1
ATOM 1385 C CA . LEU A 1 184 ? 5.135 14.686 -12.397 1.00 88.94 184 LEU A CA 1
ATOM 1386 C C . LEU A 1 184 ? 4.470 13.825 -11.313 1.00 88.94 184 LEU A C 1
ATOM 1388 O O . LEU A 1 184 ? 4.231 14.310 -10.210 1.00 88.94 184 LEU A O 1
ATOM 1392 N N . LYS A 1 185 ? 4.207 12.544 -11.606 1.00 89.00 185 LYS A N 1
ATOM 1393 C CA . LYS A 1 185 ? 3.607 11.591 -10.656 1.00 89.00 185 LYS A CA 1
ATOM 1394 C C . LYS A 1 185 ? 4.462 11.421 -9.398 1.00 89.00 185 LYS A C 1
ATOM 1396 O O . LYS A 1 185 ? 3.934 11.529 -8.297 1.00 89.00 185 LYS A O 1
ATOM 1401 N N . GLY A 1 186 ? 5.765 11.208 -9.563 1.00 90.81 186 GLY A N 1
ATOM 1402 C CA . GLY A 1 186 ? 6.722 11.035 -8.472 1.00 90.81 186 GLY A CA 1
ATOM 1403 C C . GLY A 1 186 ? 6.831 12.281 -7.599 1.00 90.81 186 GLY A C 1
ATOM 1404 O O . GLY A 1 186 ? 6.779 12.184 -6.377 1.00 90.81 186 GLY A O 1
ATOM 1405 N N . SER A 1 187 ? 6.891 13.464 -8.213 1.00 91.19 187 SER A N 1
ATOM 1406 C CA . SER A 1 187 ? 6.937 14.736 -7.485 1.00 91.19 187 SER A CA 1
ATOM 1407 C C . SER A 1 187 ? 5.662 14.970 -6.676 1.00 91.19 187 SER A C 1
ATOM 1409 O O . SER A 1 187 ? 5.738 15.321 -5.502 1.00 91.19 187 SER A O 1
ATOM 1411 N N . LEU A 1 188 ? 4.487 14.731 -7.269 1.00 90.31 188 LEU A N 1
ATOM 1412 C CA . LEU A 1 188 ? 3.211 14.848 -6.559 1.00 90.31 188 LEU A CA 1
ATOM 1413 C C . LEU A 1 188 ? 3.117 13.853 -5.404 1.00 90.31 188 LEU A C 1
ATOM 1415 O O . LEU A 1 188 ? 2.719 14.244 -4.312 1.00 90.31 188 LEU A O 1
ATOM 1419 N N . LEU A 1 189 ? 3.527 12.600 -5.618 1.00 89.94 189 LEU A N 1
ATOM 1420 C CA . LEU A 1 189 ? 3.552 11.585 -4.569 1.00 89.94 189 LEU A CA 1
ATOM 1421 C C . LEU A 1 189 ? 4.400 12.044 -3.378 1.00 89.94 189 LEU A C 1
ATOM 1423 O O . LEU A 1 189 ? 3.927 11.990 -2.244 1.00 89.94 189 LEU A O 1
ATOM 1427 N N . VAL A 1 190 ? 5.619 12.532 -3.624 1.00 89.75 190 VAL A N 1
ATOM 1428 C CA . VAL A 1 190 ? 6.524 13.009 -2.566 1.00 89.75 190 VAL A CA 1
ATOM 1429 C C . VAL A 1 190 ? 5.937 14.220 -1.842 1.00 89.75 190 VAL A C 1
ATOM 1431 O O . VAL A 1 190 ? 5.919 14.239 -0.6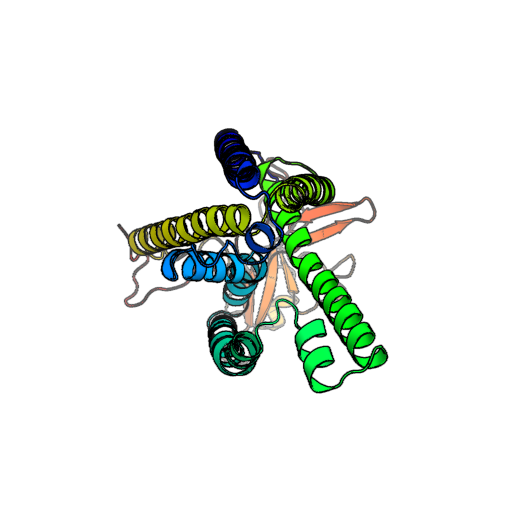14 1.00 89.75 190 VAL A O 1
ATOM 1434 N N . ILE A 1 191 ? 5.409 15.205 -2.576 1.00 92.50 191 ILE A N 1
ATOM 1435 C CA . ILE A 1 191 ? 4.823 16.422 -1.994 1.00 92.50 191 ILE A CA 1
ATOM 1436 C C . ILE A 1 191 ? 3.606 16.083 -1.129 1.00 92.50 191 ILE A C 1
ATOM 1438 O O . ILE A 1 191 ? 3.547 16.497 0.026 1.00 92.50 191 ILE A O 1
ATOM 1442 N N . PHE A 1 192 ? 2.647 15.311 -1.648 1.00 91.44 192 PHE A N 1
ATOM 1443 C CA . PHE A 1 192 ? 1.445 14.957 -0.891 1.00 91.44 192 PHE A CA 1
ATOM 1444 C C . PHE A 1 192 ? 1.754 14.050 0.296 1.00 91.44 192 PHE A C 1
ATOM 1446 O O . PHE A 1 192 ? 1.155 14.228 1.353 1.00 91.44 192 PHE A O 1
ATOM 1453 N N . SER A 1 193 ? 2.716 13.134 0.163 1.00 90.19 193 SER A N 1
ATOM 1454 C CA . SER A 1 193 ? 3.167 12.313 1.291 1.00 90.19 193 SER A CA 1
ATOM 1455 C C . SER A 1 193 ? 3.816 13.175 2.375 1.00 90.19 193 SER A C 1
ATOM 1457 O O . SER A 1 193 ? 3.514 12.998 3.549 1.00 90.19 193 SER A O 1
ATOM 1459 N N . ALA A 1 194 ? 4.648 14.153 2.002 1.00 92.31 194 ALA A N 1
ATOM 1460 C CA . ALA A 1 194 ? 5.251 15.083 2.955 1.00 92.31 194 ALA A CA 1
ATOM 1461 C C . ALA A 1 194 ? 4.193 15.942 3.665 1.00 92.31 194 ALA A C 1
ATOM 1463 O O . ALA A 1 194 ? 4.239 16.078 4.884 1.00 92.31 194 ALA A O 1
ATOM 1464 N N . ILE A 1 195 ? 3.209 16.466 2.926 1.00 95.19 195 ILE A N 1
ATOM 1465 C CA . ILE A 1 195 ? 2.075 17.203 3.505 1.00 95.19 195 ILE A CA 1
ATOM 1466 C C . ILE A 1 195 ? 1.306 16.316 4.489 1.00 95.19 195 ILE A C 1
ATOM 1468 O O . ILE A 1 195 ? 1.023 16.750 5.601 1.00 95.19 195 ILE A O 1
ATOM 1472 N N . LEU A 1 196 ? 1.001 15.072 4.110 1.00 91.81 196 LEU A N 1
ATOM 1473 C CA . LEU A 1 196 ? 0.289 14.126 4.969 1.00 91.81 196 LEU A CA 1
ATOM 1474 C C . LEU A 1 196 ? 1.069 13.835 6.252 1.00 91.81 196 LEU A C 1
ATOM 1476 O O . LEU A 1 196 ? 0.479 13.842 7.327 1.00 91.81 196 LEU A O 1
ATOM 1480 N N . VAL A 1 197 ? 2.386 13.638 6.158 1.00 92.06 197 VAL A N 1
ATOM 1481 C CA . VAL A 1 197 ? 3.256 13.455 7.328 1.00 92.06 197 VAL A CA 1
ATOM 1482 C C . VAL A 1 197 ? 3.221 14.686 8.231 1.00 92.06 197 VAL A C 1
ATOM 1484 O O . VAL A 1 197 ? 3.055 14.535 9.435 1.00 92.06 197 VAL A O 1
ATOM 1487 N N . VAL A 1 198 ? 3.323 15.898 7.679 1.00 93.94 198 VAL A N 1
ATOM 1488 C CA . VAL A 1 198 ? 3.264 17.137 8.473 1.00 93.94 198 VAL A CA 1
ATOM 1489 C C . VAL A 1 198 ? 1.919 17.274 9.185 1.00 93.94 198 VAL A C 1
ATOM 1491 O O . VAL A 1 198 ? 1.904 17.524 10.384 1.00 93.94 198 VAL A O 1
ATOM 1494 N N . ILE A 1 199 ? 0.804 17.053 8.485 1.00 93.62 199 ILE A N 1
ATOM 1495 C CA . ILE A 1 199 ? -0.543 17.111 9.076 1.00 93.62 199 ILE A CA 1
ATOM 1496 C C . ILE A 1 199 ? -0.709 16.049 10.169 1.00 93.62 199 ILE A C 1
ATOM 1498 O O . ILE A 1 199 ? -1.307 16.321 11.206 1.00 93.62 199 ILE A O 1
ATOM 1502 N N . LEU A 1 200 ? -0.189 14.840 9.953 1.00 89.31 200 LEU A N 1
ATOM 1503 C CA . LEU A 1 200 ? -0.262 13.758 10.932 1.00 89.31 200 LEU A CA 1
ATOM 1504 C C . LEU A 1 200 ? 0.546 14.088 12.194 1.00 89.31 200 LEU A C 1
ATOM 1506 O O . LEU A 1 200 ? 0.068 13.863 13.302 1.00 89.31 200 LEU A O 1
ATOM 1510 N N . LEU A 1 201 ? 1.753 14.634 12.029 1.00 89.94 201 LEU A N 1
ATOM 1511 C CA . LEU A 1 201 ? 2.603 15.052 13.144 1.00 89.94 201 LEU A CA 1
ATOM 1512 C C . LEU A 1 201 ? 2.002 16.232 13.915 1.00 89.94 201 LEU A C 1
ATOM 1514 O O . LEU A 1 201 ? 2.104 16.252 15.138 1.00 89.94 201 LEU A O 1
ATOM 1518 N N . ASP A 1 202 ? 1.363 17.174 13.217 1.00 91.31 202 ASP A N 1
ATOM 1519 C CA . ASP A 1 202 ? 0.660 18.310 13.821 1.00 91.31 202 ASP A CA 1
ATOM 1520 C C . ASP A 1 202 ? -0.561 17.851 14.627 1.00 91.31 202 ASP A C 1
ATOM 1522 O O . ASP A 1 202 ? -0.701 18.200 15.795 1.00 91.31 202 ASP A O 1
ATOM 1526 N N . ARG A 1 203 ? -1.395 16.975 14.049 1.00 89.38 203 ARG A N 1
ATOM 1527 C CA . ARG A 1 203 ? -2.554 16.380 14.736 1.00 89.38 203 ARG A CA 1
ATOM 1528 C C . ARG A 1 203 ? -2.159 15.548 15.958 1.00 89.38 203 ARG A C 1
ATOM 1530 O O . ARG A 1 203 ? -2.952 15.416 16.886 1.00 89.38 203 ARG A O 1
ATOM 1537 N N . GLY A 1 204 ? -0.954 14.983 15.956 1.00 86.19 204 GLY A N 1
ATOM 1538 C CA . GLY A 1 204 ? -0.430 14.175 17.048 1.00 86.19 204 GLY A CA 1
ATOM 1539 C C . GLY A 1 204 ? -1.172 12.850 17.254 1.00 86.19 204 GLY A C 1
ATOM 1540 O O . GLY A 1 204 ? -2.030 12.439 16.472 1.00 86.19 204 GLY A O 1
ATOM 1541 N N . PHE A 1 205 ? -0.810 12.157 18.331 1.00 86.31 205 PHE A N 1
ATOM 1542 C CA . PHE A 1 205 ? -1.449 10.919 18.755 1.00 86.31 205 PHE A CA 1
ATOM 1543 C C . PHE A 1 205 ? -2.507 11.207 19.811 1.00 86.31 205 PHE A C 1
ATOM 1545 O O . PHE A 1 205 ? -2.296 12.041 20.692 1.00 86.31 205 PHE A O 1
ATOM 1552 N N . LYS A 1 206 ? -3.607 10.459 19.754 1.00 86.38 206 LYS A N 1
ATOM 1553 C CA . LYS A 1 206 ? -4.645 10.428 20.779 1.00 86.38 206 LYS A CA 1
ATOM 1554 C C . LYS A 1 206 ? -4.767 9.009 21.308 1.00 86.38 206 LYS A C 1
ATOM 1556 O O . LYS A 1 206 ? -4.750 8.064 20.519 1.00 86.38 206 LYS A O 1
ATOM 1561 N N . THR A 1 207 ? -4.846 8.869 22.626 1.00 84.19 207 THR A N 1
ATOM 1562 C CA . THR A 1 207 ? -5.127 7.584 23.247 1.00 84.19 207 THR A CA 1
ATOM 1563 C C . THR A 1 207 ? -6.579 7.221 23.021 1.00 84.19 207 THR A C 1
ATOM 1565 O O . THR A 1 207 ? -7.462 8.047 23.259 1.00 84.19 207 THR A O 1
ATOM 1568 N N . ASP A 1 208 ? -6.812 5.986 22.622 1.00 80.12 208 ASP A N 1
ATOM 1569 C CA . ASP A 1 208 ? -8.135 5.426 22.435 1.00 80.12 208 ASP A CA 1
ATOM 1570 C C . ASP A 1 208 ? -8.244 4.154 23.271 1.00 80.12 208 ASP A C 1
ATOM 1572 O O . ASP A 1 208 ? -7.585 3.150 22.999 1.00 80.12 208 ASP A O 1
ATOM 1576 N N . ASN A 1 209 ? -9.053 4.261 24.322 1.00 70.62 209 ASN A N 1
ATOM 1577 C CA . ASN A 1 209 ? -9.384 3.173 25.236 1.00 70.62 209 ASN A CA 1
ATOM 1578 C C . ASN A 1 209 ? -10.875 2.813 25.157 1.00 70.62 209 ASN A C 1
ATOM 1580 O O . ASN A 1 209 ? -11.357 2.071 26.004 1.00 70.62 209 ASN A O 1
ATOM 1584 N N . GLU A 1 210 ? -11.610 3.376 24.193 1.00 70.50 210 GLU A N 1
ATOM 1585 C CA . GLU A 1 210 ? -13.057 3.177 24.063 1.00 70.50 210 GLU A CA 1
ATOM 1586 C C . GLU A 1 210 ? -13.417 2.313 22.851 1.00 70.50 210 GLU A C 1
ATOM 1588 O O . GLU A 1 210 ? -14.449 1.650 22.876 1.00 70.50 210 GLU A O 1
ATOM 1593 N N . SER A 1 211 ? -12.578 2.276 21.807 1.00 76.06 211 SER A N 1
ATOM 1594 C CA . SER A 1 211 ? -12.875 1.479 20.607 1.00 76.06 211 SER A CA 1
ATOM 1595 C C . SER A 1 211 ? -12.843 -0.030 20.858 1.00 76.06 211 SER A C 1
ATOM 1597 O O . SER A 1 211 ? -13.708 -0.750 20.373 1.00 76.06 211 SER A O 1
ATOM 1599 N N . PHE A 1 212 ? -11.866 -0.520 21.627 1.00 84.00 212 PHE A N 1
ATOM 1600 C CA . PHE A 1 212 ? -11.782 -1.935 21.992 1.00 84.00 212 PHE A CA 1
ATOM 1601 C C . PHE A 1 212 ? -11.768 -2.097 23.502 1.00 84.00 212 PHE A C 1
ATOM 1603 O O . PHE A 1 212 ? -10.879 -1.594 24.191 1.00 84.00 212 PHE A O 1
ATOM 1610 N N . ASP A 1 213 ? -12.742 -2.846 23.994 1.00 85.94 213 ASP A N 1
ATOM 1611 C CA . ASP A 1 213 ? -12.883 -3.196 25.394 1.00 85.94 213 ASP A CA 1
ATOM 1612 C C . ASP A 1 213 ? -11.840 -4.248 25.812 1.00 85.94 213 ASP A C 1
ATOM 1614 O O . ASP A 1 213 ? -11.417 -5.108 25.032 1.00 85.94 213 ASP A O 1
ATOM 1618 N N . THR A 1 214 ? -11.408 -4.181 27.066 1.00 87.38 214 THR A N 1
ATOM 1619 C CA . THR A 1 214 ? -10.544 -5.190 27.684 1.00 87.38 214 THR A CA 1
ATOM 1620 C C . THR A 1 214 ? -11.122 -5.560 29.039 1.00 87.38 214 THR A C 1
ATOM 1622 O O . THR A 1 214 ? -11.163 -4.733 29.949 1.00 87.38 214 THR A O 1
ATOM 1625 N N . ILE A 1 215 ? -11.529 -6.819 29.191 1.00 88.44 215 ILE A N 1
ATOM 1626 C CA . ILE A 1 215 ? -12.093 -7.335 30.439 1.00 88.44 215 ILE A CA 1
ATOM 1627 C C . ILE A 1 215 ? -11.008 -8.100 31.189 1.00 88.44 215 ILE A C 1
ATOM 1629 O O . ILE A 1 215 ? -10.388 -9.016 30.649 1.00 88.44 215 ILE A O 1
ATOM 1633 N N . GLY A 1 216 ? -10.815 -7.754 32.458 1.00 86.12 216 GLY A N 1
ATOM 1634 C CA . GLY A 1 216 ? -9.928 -8.466 33.369 1.00 86.12 216 GLY A CA 1
ATOM 1635 C C . GLY A 1 216 ? -8.927 -7.560 34.086 1.00 86.12 216 GLY A C 1
ATOM 1636 O O . GLY A 1 216 ? -8.998 -6.336 33.966 1.00 86.12 216 GLY A O 1
ATOM 1637 N N . PRO A 1 217 ? -8.008 -8.152 34.863 1.00 87.12 217 PRO A N 1
ATOM 1638 C CA . PRO A 1 217 ? -7.777 -9.594 34.971 1.00 87.12 217 PRO A CA 1
ATOM 1639 C C . PRO A 1 217 ? -8.917 -10.356 35.670 1.00 87.12 217 PRO A C 1
ATOM 1641 O O . PRO A 1 217 ? -9.476 -9.884 36.660 1.00 87.12 217 PRO A O 1
ATOM 1644 N N . ILE A 1 218 ? -9.267 -11.533 35.146 1.00 88.75 218 ILE A N 1
ATOM 1645 C CA . ILE A 1 218 ? -10.218 -12.483 35.754 1.00 88.75 218 ILE A CA 1
ATOM 1646 C C . ILE A 1 218 ? -9.569 -13.864 35.899 1.00 88.75 218 ILE A C 1
ATOM 1648 O O . ILE A 1 218 ? -8.559 -14.145 35.258 1.00 88.75 218 ILE A O 1
ATOM 1652 N N . ALA A 1 219 ? -10.133 -14.728 36.743 1.00 87.06 219 ALA A N 1
ATOM 1653 C CA . ALA A 1 219 ? -9.671 -16.109 36.871 1.00 87.06 219 ALA A CA 1
ATOM 1654 C C . ALA A 1 219 ? -9.966 -16.909 35.588 1.00 87.06 219 ALA A C 1
ATOM 1656 O O . ALA A 1 219 ? -11.010 -16.717 34.962 1.00 87.06 219 ALA A O 1
ATOM 1657 N N . ALA A 1 220 ? -9.053 -17.799 35.190 1.00 83.81 220 ALA A N 1
ATOM 1658 C CA . ALA A 1 220 ? -9.170 -18.549 33.935 1.00 83.81 220 ALA A CA 1
ATOM 1659 C C . ALA A 1 220 ? -10.419 -19.454 33.862 1.00 83.81 220 ALA A C 1
ATOM 1661 O O . ALA A 1 220 ? -10.987 -19.663 32.790 1.00 83.81 220 ALA A O 1
ATOM 1662 N N . ASP A 1 221 ? -10.886 -19.964 35.001 1.00 83.69 221 ASP A N 1
ATOM 1663 C CA . ASP A 1 221 ? -12.086 -20.800 35.105 1.00 83.69 221 ASP A CA 1
ATOM 1664 C C . ASP A 1 221 ? -13.389 -20.028 34.833 1.00 83.69 221 ASP A C 1
ATOM 1666 O O . ASP A 1 221 ? -14.376 -20.623 3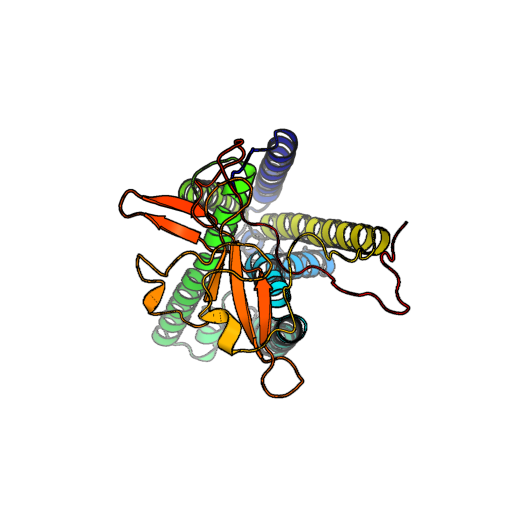4.385 1.00 83.69 221 ASP A O 1
ATOM 1670 N N . ALA A 1 222 ? -13.381 -18.700 35.001 1.00 82.94 222 ALA A N 1
ATOM 1671 C CA . ALA A 1 222 ? -14.529 -17.832 34.756 1.00 82.94 222 ALA A CA 1
ATOM 1672 C C . ALA A 1 222 ? -15.016 -17.864 33.295 1.00 82.94 222 ALA A C 1
ATOM 1674 O O . ALA A 1 222 ? -16.189 -17.583 33.051 1.00 82.94 222 ALA A O 1
ATOM 1675 N N . ILE A 1 223 ? -14.171 -18.267 32.331 1.00 81.88 223 ILE A N 1
ATOM 1676 C CA . ILE A 1 223 ? -14.566 -18.423 30.916 1.00 81.88 223 ILE A CA 1
ATOM 1677 C C . ILE A 1 223 ? -15.680 -19.463 30.748 1.00 81.88 223 ILE A C 1
ATOM 1679 O O . ILE A 1 223 ? -16.522 -19.346 29.862 1.00 81.88 223 ILE A O 1
ATOM 1683 N N . THR A 1 224 ? -15.700 -20.488 31.602 1.00 79.81 224 THR A N 1
ATOM 1684 C CA . THR A 1 224 ? -16.703 -21.563 31.536 1.00 79.81 224 THR A CA 1
ATOM 1685 C C . THR A 1 224 ? -18.042 -21.181 32.171 1.00 79.81 224 THR A C 1
ATOM 1687 O O . THR A 1 224 ? -19.000 -21.957 32.118 1.00 79.81 224 THR A O 1
ATOM 1690 N N . GLY A 1 225 ? -18.121 -19.993 32.778 1.00 80.38 225 GLY A N 1
ATOM 1691 C CA . GLY A 1 225 ? -19.337 -19.463 33.376 1.00 80.38 225 GLY A CA 1
ATOM 1692 C C . GLY A 1 225 ? -20.409 -19.110 32.343 1.00 80.38 225 GLY A C 1
ATOM 1693 O O . GLY A 1 225 ? -20.143 -18.935 31.158 1.00 80.38 225 GLY A O 1
ATOM 1694 N N . GLN A 1 226 ? -21.651 -18.966 32.810 1.00 83.19 226 GLN A N 1
ATOM 1695 C CA . GLN A 1 226 ? -22.754 -18.480 31.969 1.00 83.19 226 GLN A CA 1
ATOM 1696 C C . GLN A 1 226 ? -22.675 -16.973 31.704 1.00 83.19 226 GLN A C 1
ATOM 1698 O O . GLN A 1 226 ? -23.225 -16.504 30.712 1.00 83.19 226 GLN A O 1
ATOM 1703 N N . GLN A 1 227 ? -22.000 -16.223 32.580 1.00 88.44 227 GLN A N 1
ATOM 1704 C CA . GLN A 1 227 ? -21.853 -14.777 32.472 1.00 88.44 227 GLN A CA 1
ATOM 1705 C C . GLN A 1 227 ? -20.425 -14.339 32.773 1.00 88.44 227 GLN A C 1
ATOM 1707 O O . GLN A 1 227 ? -19.810 -14.814 33.728 1.00 88.44 227 GLN A O 1
ATOM 1712 N N . ILE A 1 228 ? -19.936 -13.374 31.998 1.00 88.00 228 ILE A N 1
ATOM 1713 C CA . ILE A 1 228 ? -18.645 -12.714 32.197 1.00 88.00 228 ILE A CA 1
ATOM 1714 C C . ILE A 1 228 ? -18.891 -11.208 32.203 1.00 88.00 228 ILE A C 1
ATOM 1716 O O . ILE A 1 228 ? -19.506 -10.668 31.286 1.00 88.00 228 ILE A O 1
ATOM 1720 N N . ALA A 1 229 ? -18.439 -10.530 33.262 1.00 84.81 229 ALA A N 1
ATOM 1721 C CA . ALA A 1 229 ? -18.646 -9.090 33.459 1.00 84.81 229 ALA A CA 1
ATOM 1722 C C . ALA A 1 229 ? -20.118 -8.640 33.287 1.00 84.81 229 ALA A C 1
ATOM 1724 O O . ALA A 1 229 ? -20.387 -7.552 32.787 1.00 84.81 229 ALA A O 1
ATOM 1725 N N . GLY A 1 230 ? -21.075 -9.488 33.687 1.00 84.50 230 GLY A N 1
ATOM 1726 C CA . GLY A 1 230 ? -22.513 -9.205 33.594 1.00 84.50 230 GLY A CA 1
ATOM 1727 C C . GLY A 1 230 ? -23.144 -9.422 32.213 1.00 84.50 230 GLY A C 1
ATOM 1728 O O . GLY A 1 230 ? -24.340 -9.188 32.073 1.00 84.50 230 GLY A O 1
ATOM 1729 N N . ARG A 1 231 ? -22.381 -9.889 31.215 1.00 89.00 231 ARG A N 1
ATOM 1730 C CA . ARG A 1 231 ? -22.887 -10.278 29.888 1.00 89.00 231 ARG A CA 1
ATOM 1731 C C . ARG A 1 231 ? -22.963 -11.791 29.754 1.00 89.00 231 ARG A C 1
ATOM 1733 O O . ARG A 1 231 ? -22.087 -12.496 30.256 1.00 89.00 231 ARG A O 1
ATOM 1740 N N . ASP A 1 232 ? -23.986 -12.281 29.060 1.00 90.88 232 ASP A N 1
ATOM 1741 C CA . ASP A 1 232 ? -24.167 -13.715 28.834 1.00 90.88 232 ASP A CA 1
ATOM 1742 C C . ASP A 1 232 ? -23.136 -14.239 27.833 1.00 90.88 232 ASP A C 1
ATOM 1744 O O . ASP A 1 232 ? -22.866 -13.617 26.803 1.00 90.88 232 ASP A O 1
ATOM 1748 N N . VAL A 1 233 ? -22.574 -15.412 28.112 1.00 90.75 233 VAL A N 1
ATOM 1749 C CA . VAL A 1 233 ? -21.670 -16.095 27.184 1.00 90.75 233 VAL A CA 1
ATOM 1750 C C . VAL A 1 233 ? -22.499 -16.766 26.092 1.00 90.75 233 VAL A C 1
ATOM 1752 O O . VAL A 1 233 ? -23.346 -17.617 26.365 1.00 90.75 233 VAL A O 1
ATOM 1755 N N . VAL A 1 234 ? -22.248 -16.400 24.835 1.00 90.44 234 VAL A N 1
ATOM 1756 C CA . VAL A 1 234 ? -22.899 -16.991 23.661 1.00 90.44 234 VAL A CA 1
ATOM 1757 C C . VAL A 1 234 ? -22.210 -18.325 23.339 1.00 90.44 234 VAL A C 1
ATOM 1759 O O . VAL A 1 234 ? -21.042 -18.317 22.931 1.00 90.44 234 VAL A O 1
ATOM 1762 N N . PRO A 1 235 ? -22.898 -19.477 23.473 1.00 87.50 235 PRO A N 1
ATOM 1763 C CA . PRO A 1 235 ? -22.285 -20.792 23.285 1.00 87.50 235 PRO A CA 1
ATOM 1764 C C . PRO A 1 235 ? -21.693 -20.948 21.883 1.00 87.50 235 PRO A C 1
ATOM 1766 O O . PRO A 1 235 ? -22.354 -20.527 20.935 1.00 87.50 235 PRO A O 1
ATOM 1769 N N . PRO A 1 236 ? -20.503 -21.549 21.705 1.00 84.38 236 PRO A N 1
ATOM 1770 C CA . PRO A 1 236 ? -19.866 -21.707 20.398 1.00 84.38 236 PRO A CA 1
ATOM 1771 C C . PRO A 1 236 ? -20.707 -22.590 19.455 1.00 84.38 236 PRO A C 1
ATOM 1773 O O . PRO A 1 236 ? -21.039 -23.737 19.762 1.00 84.38 236 PRO A O 1
ATOM 1776 N N . ASP A 1 237 ? -21.028 -22.060 18.277 1.00 84.62 237 ASP A N 1
ATOM 1777 C CA . ASP A 1 237 ? -21.781 -22.710 17.198 1.00 84.62 237 ASP A CA 1
ATOM 1778 C C . ASP A 1 237 ? -21.029 -22.562 15.863 1.00 84.62 237 ASP A C 1
ATOM 1780 O O . ASP A 1 237 ? -20.018 -21.871 15.804 1.00 84.62 237 ASP A O 1
ATOM 1784 N N . ASN A 1 238 ? -21.479 -23.216 14.787 1.00 81.38 238 ASN A N 1
ATOM 1785 C CA . ASN A 1 238 ? -20.995 -22.960 13.417 1.00 81.38 238 ASN A CA 1
ATOM 1786 C C . ASN A 1 238 ? -19.452 -22.905 13.242 1.00 81.38 238 ASN A C 1
ATOM 1788 O O . ASN A 1 238 ? -18.940 -22.052 12.522 1.00 81.38 238 ASN A O 1
ATOM 1792 N N . GLY A 1 239 ? -18.713 -23.809 13.898 1.00 81.94 239 GLY A N 1
ATOM 1793 C CA . GLY A 1 239 ? -17.245 -23.901 13.810 1.00 81.94 239 GLY A CA 1
ATOM 1794 C C . GLY A 1 239 ? -16.474 -23.172 14.918 1.00 81.94 239 GLY A C 1
ATOM 1795 O O . GLY A 1 239 ? -15.313 -23.487 15.151 1.00 81.94 239 GLY A O 1
ATOM 1796 N N . TRP A 1 240 ? -17.118 -22.298 15.700 1.00 86.31 240 TRP A N 1
ATOM 1797 C CA . TRP A 1 240 ? -16.482 -21.630 16.849 1.00 86.31 240 TRP A CA 1
ATOM 1798 C C . TRP A 1 240 ? -16.045 -22.597 17.962 1.00 86.31 240 TRP A C 1
ATOM 1800 O O . TRP A 1 240 ? -15.269 -22.231 18.832 1.00 86.31 240 TRP A O 1
ATOM 1810 N N . GLN A 1 241 ? -16.519 -23.844 17.927 1.00 88.38 241 GLN A N 1
ATOM 1811 C CA . GLN A 1 241 ? -16.150 -24.907 18.872 1.00 88.38 241 GLN A CA 1
ATOM 1812 C C . GLN A 1 241 ? -14.682 -25.331 18.739 1.00 88.38 241 GLN A C 1
ATOM 1814 O O . GLN A 1 241 ? -14.112 -25.852 19.693 1.00 88.38 241 GLN A O 1
ATOM 1819 N N . GLU A 1 242 ? -14.078 -25.108 17.570 1.00 88.19 242 GLU A N 1
ATOM 1820 C CA . GLU A 1 242 ? -12.665 -25.402 17.304 1.00 88.19 242 GLU A CA 1
ATOM 1821 C C . GLU A 1 242 ? -11.732 -24.275 17.781 1.00 88.19 242 GLU A C 1
ATOM 1823 O O . GLU A 1 242 ? -10.518 -24.455 17.797 1.00 88.19 242 GLU A O 1
ATOM 1828 N N . HIS A 1 243 ? -12.301 -23.141 18.205 1.00 88.25 243 HIS A N 1
ATOM 1829 C CA . HIS A 1 243 ? -11.601 -21.897 18.518 1.00 88.25 243 HIS A CA 1
ATOM 1830 C C . HIS A 1 243 ? -11.785 -21.494 19.986 1.00 88.25 243 HIS A C 1
ATOM 1832 O O . HIS A 1 243 ? -12.413 -20.482 20.304 1.00 88.25 243 HIS A O 1
ATOM 1838 N N . ALA A 1 244 ? -11.256 -22.316 20.895 1.00 85.19 244 ALA A N 1
ATOM 1839 C CA . ALA A 1 244 ? -11.358 -22.099 22.341 1.00 85.19 244 ALA A CA 1
ATOM 1840 C C . ALA A 1 244 ? -10.608 -20.844 22.832 1.00 85.19 244 ALA A C 1
ATOM 1842 O O . ALA A 1 244 ? -10.863 -20.365 23.934 1.00 85.19 244 ALA A O 1
ATOM 1843 N N . GLU A 1 245 ? -9.703 -20.300 22.017 1.00 89.88 245 GLU A N 1
ATOM 1844 C CA . GLU A 1 245 ? -8.997 -19.040 22.251 1.00 89.88 245 GLU A CA 1
ATOM 1845 C C . GLU A 1 245 ? -9.900 -17.800 22.131 1.00 89.88 245 GLU A C 1
ATOM 1847 O O . GLU A 1 245 ? -9.479 -16.694 22.477 1.00 89.88 245 GLU A O 1
ATOM 1852 N N . PHE A 1 246 ? -11.147 -17.965 21.675 1.00 92.31 246 PHE A N 1
ATOM 1853 C CA . PHE A 1 246 ? -12.121 -16.887 21.582 1.00 92.31 246 PHE A CA 1
ATOM 1854 C C . PHE A 1 246 ? -13.381 -17.144 22.411 1.00 92.31 246 PHE A C 1
ATOM 1856 O O . PHE A 1 246 ? -13.939 -18.239 22.443 1.00 92.31 246 PHE A O 1
ATOM 1863 N N . VAL A 1 247 ? -13.892 -16.076 23.020 1.00 92.38 247 VAL A N 1
ATOM 1864 C CA . VAL A 1 247 ? -15.145 -16.061 23.780 1.00 92.38 247 VAL A CA 1
ATOM 1865 C C . VAL A 1 247 ? -16.091 -15.045 23.160 1.00 92.38 247 VAL A C 1
ATOM 1867 O O . VAL A 1 247 ? -15.680 -13.956 22.760 1.00 92.38 247 VAL A O 1
ATOM 1870 N N . ARG A 1 248 ? -17.375 -15.394 23.071 1.00 93.19 248 ARG A N 1
ATOM 1871 C CA . ARG A 1 248 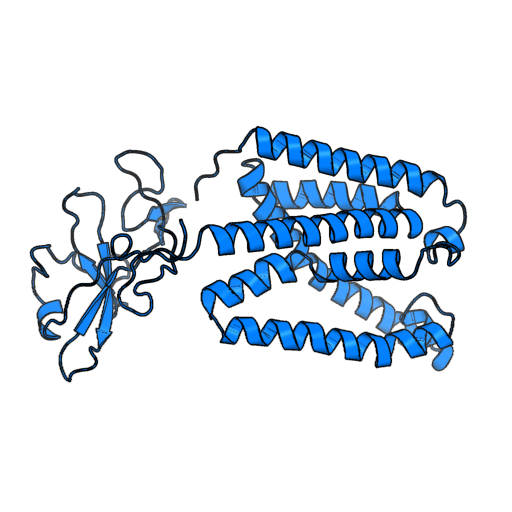? -18.418 -14.521 22.526 1.00 93.19 248 ARG A CA 1
ATOM 1872 C C . ARG A 1 248 ? -19.345 -14.091 23.647 1.00 93.19 248 ARG A C 1
ATOM 1874 O O . ARG A 1 248 ? -19.896 -14.946 24.335 1.00 93.19 248 ARG A O 1
ATOM 1881 N N . LEU A 1 249 ? -19.526 -12.789 23.816 1.00 93.12 249 LEU A N 1
ATOM 1882 C CA . LEU A 1 249 ? -20.433 -12.216 24.807 1.00 93.12 249 LEU A CA 1
ATOM 1883 C C . LEU A 1 249 ? -21.640 -11.591 24.115 1.00 93.12 249 LEU A C 1
ATOM 1885 O O . LEU A 1 249 ? -21.509 -10.985 23.049 1.00 93.12 249 LEU A O 1
ATOM 1889 N N . SER A 1 250 ? -22.820 -11.746 24.712 1.00 91.12 250 SER A N 1
ATOM 1890 C CA . SER A 1 250 ? -24.034 -11.099 24.232 1.00 91.12 250 SER A CA 1
ATOM 1891 C C . SER A 1 250 ? -23.895 -9.584 24.348 1.00 91.12 250 SER A C 1
ATOM 1893 O O . SER A 1 250 ? -23.273 -9.062 25.275 1.00 91.12 250 SER A O 1
ATOM 1895 N N . ARG A 1 251 ? -24.458 -8.863 23.383 1.00 86.06 251 ARG A N 1
ATOM 1896 C CA . ARG A 1 251 ? -24.483 -7.400 23.412 1.00 86.06 251 ARG A CA 1
ATOM 1897 C C . ARG A 1 251 ? -25.772 -6.891 24.032 1.00 86.06 251 ARG A C 1
ATOM 1899 O O . ARG A 1 251 ? -26.829 -7.494 23.861 1.00 86.06 251 ARG A O 1
ATOM 1906 N N . GLU A 1 252 ? -25.687 -5.733 24.680 1.00 81.00 252 GLU A N 1
ATOM 1907 C CA . GLU A 1 252 ? -26.848 -5.051 25.266 1.00 81.00 252 GLU A CA 1
ATOM 1908 C C . GLU A 1 252 ? -27.861 -4.592 24.207 1.00 81.00 252 GLU A C 1
ATOM 1910 O O . GLU A 1 252 ? -29.061 -4.564 24.468 1.00 81.00 252 GLU A O 1
ATOM 1915 N N . ASP A 1 253 ? -27.391 -4.273 22.997 1.00 80.81 253 ASP A N 1
ATOM 1916 C CA . ASP A 1 253 ? -28.236 -3.883 21.862 1.00 80.81 253 ASP A CA 1
ATOM 1917 C C . ASP A 1 253 ? -28.917 -5.075 21.163 1.00 80.81 253 ASP A C 1
ATOM 1919 O O . ASP A 1 253 ? -29.774 -4.876 20.303 1.00 80.81 253 ASP A O 1
ATOM 1923 N N . GLY A 1 254 ? -28.561 -6.315 21.524 1.00 79.44 254 GLY A N 1
ATOM 1924 C CA . GLY A 1 254 ? -29.073 -7.538 20.902 1.00 79.44 254 GLY A CA 1
ATOM 1925 C C . GLY A 1 254 ? -28.581 -7.784 19.468 1.00 79.44 254 GLY A C 1
ATOM 1926 O O . GLY A 1 254 ? -29.027 -8.738 18.827 1.00 79.44 254 GLY A O 1
ATOM 1927 N N . LEU A 1 255 ? -27.664 -6.960 18.949 1.00 82.75 255 LEU A N 1
ATOM 1928 C CA . LEU A 1 255 ? -27.170 -7.033 17.573 1.00 82.75 255 LEU A CA 1
ATOM 1929 C C . LEU A 1 255 ? -25.890 -7.872 17.492 1.00 82.75 255 LEU A C 1
ATOM 1931 O O . LEU A 1 255 ? -24.772 -7.356 17.416 1.00 82.75 255 LEU A O 1
ATOM 1935 N N . GLY A 1 256 ? -26.068 -9.192 17.462 1.00 87.50 256 GLY A N 1
ATOM 1936 C CA . GLY A 1 256 ? -24.967 -10.147 17.344 1.00 87.50 256 GLY A CA 1
ATOM 1937 C C . GLY A 1 256 ? -24.240 -10.364 18.673 1.00 87.50 256 GLY A C 1
ATOM 1938 O O . GLY A 1 256 ? -24.878 -10.572 19.704 1.00 87.50 256 GLY A O 1
ATOM 1939 N N . PHE A 1 257 ? -22.908 -10.366 18.646 1.00 91.62 257 PHE A N 1
ATOM 1940 C CA . PHE A 1 257 ? -22.063 -10.596 19.822 1.00 91.62 257 PHE A CA 1
ATOM 1941 C C . PHE A 1 257 ? -20.848 -9.661 19.838 1.00 91.62 257 PHE A C 1
ATOM 1943 O O . PHE A 1 257 ? -20.546 -8.994 18.851 1.00 91.62 257 PHE A O 1
ATOM 1950 N N . ASP A 1 258 ? -20.146 -9.600 20.963 1.00 91.88 258 ASP A N 1
ATOM 1951 C CA . ASP A 1 258 ? -18.781 -9.083 21.030 1.00 91.88 258 ASP A CA 1
ATOM 1952 C C . ASP A 1 258 ? -17.818 -10.255 21.178 1.00 91.88 258 ASP A C 1
ATOM 1954 O O . ASP A 1 258 ? -17.995 -11.121 22.037 1.00 91.88 258 ASP A O 1
ATOM 1958 N N . LEU A 1 259 ? -16.821 -10.305 20.298 1.00 93.12 259 LEU A N 1
ATOM 1959 C CA . LEU A 1 259 ? -15.788 -11.329 20.324 1.00 93.12 259 LEU A CA 1
ATOM 1960 C C . LEU A 1 259 ? -14.637 -10.865 21.211 1.00 93.12 259 LEU A C 1
ATOM 1962 O O . LEU A 1 259 ? -14.206 -9.721 21.108 1.00 93.12 259 LEU A O 1
ATOM 1966 N N . TYR A 1 260 ? -14.091 -11.764 22.016 1.00 93.19 260 TYR A N 1
ATOM 1967 C CA . TYR A 1 260 ? -12.906 -11.519 22.824 1.00 93.19 260 TYR A CA 1
ATOM 1968 C C . TYR A 1 260 ? -11.881 -12.623 22.605 1.00 93.19 260 TYR A C 1
ATOM 1970 O O . TYR A 1 260 ? -12.234 -13.798 22.603 1.00 93.19 260 TYR A O 1
ATOM 1978 N N . HIS A 1 261 ? -10.619 -12.243 22.435 1.00 92.81 261 HIS A N 1
ATOM 1979 C CA . HIS A 1 261 ? -9.481 -13.153 22.443 1.00 92.81 261 HIS A CA 1
ATOM 1980 C C . HIS A 1 261 ? -8.975 -13.324 23.876 1.00 92.81 261 HIS A C 1
ATOM 1982 O O . HIS A 1 261 ? -8.801 -12.333 24.594 1.00 92.81 261 HIS A O 1
ATOM 1988 N N . VAL A 1 262 ? -8.762 -14.571 24.285 1.00 91.56 262 VAL A N 1
ATOM 1989 C CA . VAL A 1 262 ? -8.240 -14.922 25.605 1.00 91.56 262 VAL A CA 1
ATOM 1990 C C . VAL A 1 262 ? -6.717 -14.809 25.588 1.00 91.56 262 VAL A C 1
ATOM 1992 O O . VAL A 1 262 ? -6.044 -15.480 24.812 1.00 91.56 262 VAL A O 1
ATOM 1995 N N . GLU A 1 263 ? -6.169 -13.976 26.466 1.00 89.88 263 GLU A N 1
ATOM 1996 C CA . GLU A 1 263 ? -4.729 -13.823 26.673 1.00 89.88 263 GLU A CA 1
ATOM 1997 C C . GLU A 1 263 ? -4.363 -14.102 28.131 1.00 89.88 263 GLU A C 1
ATOM 1999 O O . GLU A 1 263 ? -5.082 -13.700 29.046 1.00 89.88 263 GLU A O 1
ATOM 2004 N N . ASP A 1 264 ? -3.217 -14.737 28.362 1.00 85.31 264 ASP A N 1
ATOM 2005 C CA . ASP A 1 264 ? -2.688 -14.908 29.715 1.00 85.31 264 ASP A CA 1
ATOM 2006 C C . ASP A 1 264 ? -2.275 -13.550 30.301 1.00 85.31 264 ASP A C 1
ATOM 2008 O O . ASP A 1 264 ? -1.562 -12.758 29.671 1.00 85.31 264 ASP A O 1
ATOM 2012 N N . ALA A 1 265 ? -2.704 -13.269 31.531 1.00 77.81 265 ALA A N 1
ATOM 2013 C CA . ALA A 1 265 ? -2.208 -12.121 32.274 1.00 77.81 265 ALA A CA 1
ATOM 2014 C C . ALA A 1 265 ? -0.776 -12.394 32.772 1.00 77.81 265 ALA A C 1
ATOM 2016 O O . ALA A 1 265 ? -0.371 -13.532 32.998 1.00 77.81 265 ALA A O 1
ATOM 2017 N N . LEU A 1 266 ? 0.004 -11.328 32.982 1.00 69.75 266 LEU A N 1
ATOM 2018 C CA . LEU A 1 266 ? 1.395 -11.418 33.462 1.00 69.75 266 LEU A CA 1
ATOM 2019 C C . LEU A 1 266 ? 1.527 -12.068 34.859 1.00 69.75 266 LEU A C 1
ATOM 2021 O O . LEU A 1 266 ? 2.629 -12.465 35.239 1.00 69.75 266 LEU A O 1
ATOM 2025 N N . GLU A 1 267 ? 0.430 -12.169 35.617 1.00 63.75 267 GLU A N 1
ATOM 2026 C CA . GLU A 1 267 ? 0.345 -12.856 36.909 1.00 63.75 267 GLU A CA 1
ATOM 2027 C C . GLU A 1 267 ? -0.292 -14.245 36.729 1.00 63.75 267 GLU A C 1
ATOM 2029 O O . GLU A 1 267 ? -1.318 -14.396 36.067 1.00 63.75 267 GLU A O 1
ATOM 2034 N N . SER A 1 268 ? 0.335 -15.276 37.305 1.00 66.19 268 SER A N 1
ATOM 2035 C CA . SER A 1 268 ? -0.027 -16.681 37.088 1.00 66.19 268 SER A CA 1
ATOM 2036 C C . SER A 1 268 ? -1.483 -16.981 37.471 1.00 66.19 268 SER A C 1
ATOM 2038 O O . SER A 1 268 ? -1.877 -16.697 38.600 1.00 66.19 268 SER A O 1
ATOM 2040 N N . GLU A 1 269 ? -2.213 -17.619 36.545 1.00 75.19 269 GLU A N 1
ATOM 2041 C CA . GLU A 1 269 ? -3.622 -18.075 36.621 1.00 75.19 269 GLU A CA 1
ATOM 2042 C C . GLU A 1 269 ? -4.717 -17.026 36.355 1.00 75.19 269 GLU A C 1
ATOM 2044 O O . GLU A 1 269 ? -5.910 -17.343 36.418 1.00 75.19 269 GLU A O 1
ATOM 2049 N N . GLN A 1 270 ? -4.345 -15.799 35.990 1.00 86.12 270 GLN A N 1
ATOM 2050 C CA . GLN A 1 270 ? -5.292 -14.793 35.512 1.00 86.12 270 GLN A CA 1
ATOM 2051 C C . GLN A 1 270 ? -5.242 -14.658 33.992 1.00 86.12 270 GLN A C 1
ATOM 2053 O O . GLN A 1 270 ? -4.213 -14.883 33.359 1.00 86.12 270 GLN A O 1
ATOM 2058 N N . ILE A 1 271 ? -6.361 -14.242 33.413 1.00 89.25 271 ILE A N 1
ATOM 2059 C CA . ILE A 1 271 ? -6.510 -13.989 31.983 1.00 89.25 271 ILE A CA 1
ATOM 2060 C C . ILE A 1 271 ? -7.047 -12.581 31.735 1.00 89.25 271 ILE A C 1
ATOM 2062 O O . ILE A 1 271 ? -7.712 -11.974 32.583 1.00 89.25 271 ILE A O 1
ATOM 2066 N N . LEU A 1 272 ? -6.785 -12.088 30.534 1.00 90.44 272 LEU A N 1
ATOM 2067 C CA . LEU A 1 272 ? -7.342 -10.877 29.960 1.00 90.44 272 LEU A CA 1
ATOM 2068 C C . LEU A 1 272 ? -8.148 -11.253 28.720 1.00 90.44 272 LEU A C 1
ATOM 2070 O O . LEU A 1 272 ? -7.716 -12.053 27.896 1.00 90.44 272 LEU A O 1
ATOM 2074 N N . LEU A 1 273 ? -9.316 -10.647 28.576 1.00 90.75 273 LEU A N 1
ATOM 2075 C CA . LEU A 1 273 ? -10.139 -10.761 27.383 1.00 90.75 273 LEU A CA 1
ATOM 2076 C C . LEU A 1 273 ? -9.981 -9.472 26.589 1.00 90.75 273 LEU A C 1
ATOM 2078 O O . LEU A 1 273 ? -10.472 -8.425 27.013 1.00 90.75 273 LEU A O 1
ATOM 2082 N N . ARG A 1 274 ? -9.313 -9.532 25.437 1.00 89.62 274 ARG A N 1
ATOM 2083 C CA . ARG A 1 274 ? -9.189 -8.382 24.533 1.00 89.62 274 ARG A CA 1
ATOM 2084 C C . ARG A 1 274 ? -10.233 -8.455 23.444 1.00 89.62 274 ARG A C 1
ATOM 2086 O O . ARG A 1 274 ? -10.307 -9.464 22.744 1.00 89.62 274 ARG A O 1
ATOM 2093 N N . GLN A 1 275 ? -11.021 -7.399 23.281 1.00 90.88 275 GLN A N 1
ATOM 2094 C CA . GLN A 1 275 ? -12.040 -7.378 22.245 1.00 90.88 275 GLN A CA 1
ATOM 2095 C C . GLN A 1 275 ? -11.397 -7.538 20.861 1.00 90.88 275 GLN A C 1
ATOM 2097 O O . GLN A 1 275 ? -10.440 -6.853 20.497 1.00 90.88 275 GLN A O 1
ATOM 2102 N N . ALA A 1 276 ? -11.942 -8.474 20.099 1.00 90.69 276 ALA A N 1
ATOM 2103 C CA . ALA A 1 276 ? -11.587 -8.799 18.734 1.00 90.69 276 ALA A CA 1
ATOM 2104 C C . ALA A 1 276 ? -12.804 -8.569 17.825 1.00 90.69 276 ALA A C 1
ATOM 2106 O O . ALA A 1 276 ? -13.884 -8.191 18.275 1.00 90.69 276 ALA A O 1
ATOM 2107 N N . GLN A 1 277 ? -12.623 -8.787 16.525 1.00 91.75 277 GLN A N 1
ATOM 2108 C CA . GLN A 1 277 ? -13.699 -8.679 15.542 1.00 91.75 277 GLN A CA 1
ATOM 2109 C C . GLN A 1 277 ? -13.688 -9.896 14.629 1.00 91.75 277 GLN A C 1
ATOM 2111 O O . GLN A 1 277 ? -12.631 -10.443 14.314 1.00 91.75 277 GLN A O 1
ATOM 2116 N N . SER A 1 278 ? -14.865 -10.284 14.161 1.00 91.31 278 SER A N 1
ATOM 2117 C CA . SER A 1 278 ? -15.074 -11.410 13.261 1.00 91.31 278 SER A CA 1
ATOM 2118 C C . SER A 1 278 ? -15.757 -10.979 11.972 1.00 91.31 278 SER A C 1
ATOM 2120 O O . SER A 1 278 ? -16.627 -10.107 11.947 1.00 91.31 278 SER A O 1
ATOM 2122 N N . ILE A 1 279 ? -15.377 -11.644 10.883 1.00 91.94 279 ILE A N 1
ATOM 2123 C CA . ILE A 1 279 ? -16.071 -11.570 9.601 1.00 91.94 279 ILE A CA 1
ATOM 2124 C C . ILE A 1 279 ? -16.521 -12.983 9.267 1.00 91.94 279 ILE A C 1
ATOM 2126 O O . ILE A 1 279 ? -15.689 -13.868 9.085 1.00 91.94 279 ILE A O 1
ATOM 2130 N N . THR A 1 280 ? -17.828 -13.189 9.152 1.00 90.12 280 THR A N 1
ATOM 2131 C CA . THR A 1 280 ? -18.394 -14.474 8.730 1.00 90.12 280 THR A CA 1
ATOM 2132 C C . THR A 1 280 ? -19.065 -14.301 7.379 1.00 90.12 280 THR A C 1
ATOM 2134 O O . THR A 1 280 ? -19.856 -13.379 7.196 1.00 90.12 280 THR A O 1
ATOM 2137 N N . THR A 1 281 ? -18.754 -15.176 6.423 1.00 90.31 281 THR A N 1
ATOM 2138 C CA . THR A 1 281 ? -19.476 -15.236 5.144 1.00 90.31 281 THR A CA 1
ATOM 2139 C C . THR A 1 281 ? -20.407 -16.438 5.177 1.00 90.31 281 THR A C 1
ATOM 2141 O O . THR A 1 281 ? -19.952 -17.563 5.374 1.00 90.31 281 THR A O 1
ATOM 2144 N N . THR A 1 282 ? -21.707 -16.205 5.02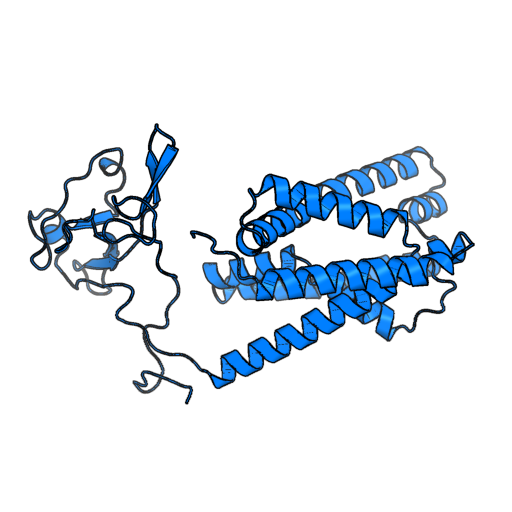4 1.00 87.25 282 THR A N 1
ATOM 2145 C CA . THR A 1 282 ? -22.709 -17.275 5.022 1.00 87.25 282 THR A CA 1
ATOM 2146 C C . THR A 1 282 ? -22.658 -18.060 3.712 1.00 87.25 282 THR A C 1
ATOM 2148 O O . THR A 1 282 ? -22.124 -17.598 2.704 1.00 87.25 282 THR A O 1
ATOM 2151 N N . VAL A 1 283 ? -23.274 -19.246 3.690 1.00 88.06 283 VAL A N 1
ATOM 2152 C CA . VAL A 1 283 ? -23.405 -20.056 2.462 1.00 88.06 283 VAL A CA 1
ATOM 2153 C C . VAL A 1 283 ? -24.171 -19.303 1.361 1.00 88.06 283 VAL A C 1
ATOM 2155 O O . VAL A 1 283 ? -23.913 -19.512 0.179 1.00 88.06 283 VAL A O 1
ATOM 2158 N N . ALA A 1 284 ? -25.079 -18.397 1.739 1.00 88.06 284 ALA A N 1
ATOM 2159 C CA . ALA A 1 284 ? -25.813 -17.535 0.812 1.00 88.06 284 ALA A CA 1
ATOM 2160 C C . ALA A 1 284 ? -24.963 -16.375 0.249 1.00 88.06 284 ALA A C 1
ATOM 2162 O O . ALA A 1 284 ? -25.392 -15.703 -0.687 1.00 88.06 284 ALA A O 1
ATOM 2163 N N . GLY A 1 285 ? -23.755 -16.157 0.782 1.00 86.94 285 GLY A N 1
ATOM 2164 C CA . GLY A 1 285 ? -22.851 -15.073 0.393 1.00 86.94 285 GLY A CA 1
ATOM 2165 C C . GLY A 1 285 ? -23.018 -13.787 1.205 1.00 86.94 285 GLY A C 1
ATOM 2166 O O . GLY A 1 285 ? -22.329 -12.806 0.923 1.00 86.94 285 GLY A O 1
ATOM 2167 N N . ASP A 1 286 ? -23.889 -13.777 2.217 1.00 88.94 286 ASP A N 1
ATOM 2168 C CA . ASP A 1 286 ? -24.048 -12.627 3.107 1.00 88.94 286 ASP A CA 1
ATOM 2169 C C . ASP A 1 286 ? -22.833 -12.485 4.021 1.00 88.94 286 ASP A C 1
ATOM 2171 O O . ASP A 1 286 ? -22.298 -13.467 4.538 1.00 88.94 286 ASP A O 1
ATOM 2175 N N . VAL A 1 287 ? -22.407 -11.244 4.248 1.00 90.62 287 VAL A N 1
ATOM 2176 C CA . VAL A 1 287 ? -21.275 -10.935 5.125 1.00 90.62 287 VAL A CA 1
ATOM 2177 C C . VAL A 1 287 ? -21.798 -10.399 6.450 1.00 90.62 287 VAL A C 1
ATOM 2179 O O . VAL A 1 287 ? -22.459 -9.358 6.485 1.00 90.62 287 VAL A O 1
ATOM 2182 N N . LEU A 1 288 ? -21.450 -11.086 7.534 1.00 91.25 288 LEU A N 1
ATOM 2183 C CA . LEU A 1 288 ? -21.750 -10.702 8.906 1.00 91.25 288 LEU A CA 1
ATOM 2184 C C . LEU A 1 288 ? -20.487 -10.174 9.591 1.00 91.25 288 LEU A C 1
ATOM 2186 O O . LEU A 1 288 ? -19.412 -10.761 9.450 1.00 91.25 288 LEU A O 1
ATOM 2190 N N . ILE A 1 289 ? -20.629 -9.084 10.339 1.00 91.94 289 ILE A N 1
ATOM 2191 C CA . ILE A 1 289 ? -19.617 -8.541 11.243 1.00 91.94 289 ILE A CA 1
ATOM 2192 C C . ILE A 1 289 ? -20.109 -8.782 12.664 1.00 91.94 289 ILE A C 1
ATOM 2194 O O . ILE A 1 289 ? -21.160 -8.262 13.040 1.00 91.94 289 ILE A O 1
ATOM 2198 N N . ASP A 1 290 ? -19.377 -9.596 13.423 1.00 91.38 290 ASP A N 1
ATOM 2199 C CA . ASP A 1 290 ? -19.730 -9.954 14.804 1.00 91.38 290 ASP A CA 1
ATOM 2200 C C . ASP A 1 290 ? -21.173 -10.470 14.955 1.00 91.38 290 ASP A C 1
ATOM 2202 O O . ASP A 1 290 ? -21.906 -10.132 15.882 1.00 91.38 290 ASP A O 1
ATOM 2206 N N . GLY A 1 291 ? -21.606 -11.270 13.976 1.00 88.94 291 GLY A N 1
ATOM 2207 C CA . GLY A 1 291 ? -22.945 -11.858 13.919 1.00 88.94 291 GLY A CA 1
ATOM 2208 C C . GLY A 1 291 ? -24.042 -10.953 13.344 1.00 88.94 291 GLY A C 1
ATOM 2209 O O . GLY A 1 291 ? -25.109 -11.464 13.014 1.00 88.94 291 GLY A O 1
ATOM 2210 N N . ALA A 1 292 ? -23.797 -9.654 13.151 1.00 90.75 292 ALA A N 1
ATOM 2211 C CA . ALA A 1 292 ? -24.764 -8.724 12.558 1.00 90.75 292 ALA A CA 1
ATOM 2212 C C . ALA A 1 292 ? -24.500 -8.493 11.056 1.00 90.75 292 ALA A C 1
ATOM 2214 O O . ALA A 1 292 ? -23.344 -8.535 10.625 1.00 90.75 292 ALA A O 1
ATOM 2215 N N . PRO A 1 293 ? -25.524 -8.208 10.228 1.00 91.31 293 PRO A N 1
ATOM 2216 C CA . PRO A 1 293 ? -25.327 -7.883 8.818 1.00 91.31 293 PRO A CA 1
ATOM 2217 C C . PRO A 1 293 ? -24.359 -6.715 8.622 1.00 91.31 293 PRO A C 1
ATOM 2219 O O . PRO A 1 293 ? -24.418 -5.708 9.327 1.00 91.31 293 PRO A O 1
ATOM 2222 N N . ARG A 1 294 ? -23.468 -6.812 7.634 1.00 89.62 294 ARG A N 1
ATOM 2223 C CA . ARG A 1 294 ? -22.541 -5.721 7.322 1.00 89.62 294 ARG A CA 1
ATOM 2224 C C . ARG A 1 294 ? -23.287 -4.502 6.769 1.00 89.62 294 ARG A C 1
ATOM 2226 O O . ARG A 1 294 ? -23.960 -4.613 5.747 1.00 89.62 294 ARG A O 1
ATOM 2233 N N . GLY A 1 295 ? -23.094 -3.321 7.359 1.00 86.12 295 GLY A N 1
ATOM 2234 C CA . GLY A 1 295 ? -23.822 -2.127 6.925 1.00 86.12 295 GLY A CA 1
ATOM 2235 C C . GLY A 1 295 ? -23.609 -0.848 7.736 1.00 86.12 295 GLY A C 1
ATOM 2236 O O . GLY A 1 295 ? -22.794 -0.816 8.648 1.00 86.12 295 GLY A O 1
ATOM 2237 N N . VAL A 1 296 ? -24.311 0.225 7.357 1.00 82.94 296 VAL A N 1
ATOM 2238 C CA . VAL A 1 296 ? -24.387 1.514 8.094 1.00 82.94 296 VAL A CA 1
ATOM 2239 C C . VAL A 1 296 ? -25.726 1.699 8.818 1.00 82.94 296 VAL A C 1
ATOM 2241 O O . VAL A 1 296 ? -25.900 2.682 9.533 1.00 82.94 296 VAL A O 1
ATOM 2244 N N . GLY A 1 297 ? -26.699 0.815 8.574 1.00 84.00 297 GLY A N 1
ATOM 2245 C CA . GLY A 1 297 ? -28.027 0.897 9.176 1.00 84.00 297 GLY A CA 1
ATOM 2246 C C . GLY A 1 297 ? -28.029 0.588 10.679 1.00 84.00 297 GLY A C 1
ATOM 2247 O O . GLY A 1 297 ? -27.050 0.053 11.190 1.00 84.00 297 GLY A O 1
ATOM 2248 N N . PRO A 1 298 ? -29.139 0.883 11.378 1.00 83.19 298 PRO A N 1
ATOM 2249 C CA . PRO A 1 298 ? -29.260 0.695 12.827 1.00 83.19 298 PRO A CA 1
ATOM 2250 C C . PRO A 1 298 ? -29.039 -0.757 13.277 1.00 83.19 298 PRO A C 1
ATOM 2252 O O . PRO A 1 298 ? -28.469 -0.967 14.338 1.00 83.19 298 PRO A O 1
ATOM 2255 N N . ASP A 1 299 ? -29.405 -1.736 12.444 1.00 87.44 299 ASP A N 1
ATOM 2256 C CA . ASP A 1 299 ? -29.240 -3.170 12.732 1.00 87.44 299 ASP A CA 1
ATOM 2257 C C . ASP A 1 299 ? -28.012 -3.782 12.035 1.00 87.44 299 ASP A C 1
ATOM 2259 O O . ASP A 1 299 ? -27.932 -4.993 11.821 1.00 87.44 299 ASP A O 1
ATOM 2263 N N . GLN A 1 300 ? -27.079 -2.943 11.577 1.00 87.94 300 GLN A N 1
ATOM 2264 C CA . GLN A 1 300 ? -25.946 -3.362 10.763 1.00 87.94 300 GLN A CA 1
ATOM 2265 C C . GLN A 1 300 ? -24.618 -2.887 11.354 1.00 87.94 300 GLN A C 1
ATOM 2267 O O . GLN A 1 300 ? -24.544 -1.854 12.012 1.00 87.94 300 GLN A O 1
ATOM 2272 N N . ARG A 1 301 ? -23.539 -3.630 11.087 1.00 87.50 301 ARG A N 1
ATOM 2273 C CA . ARG A 1 301 ? -22.215 -3.356 11.666 1.00 87.50 301 ARG A CA 1
ATOM 2274 C C . ARG A 1 301 ? -21.110 -3.217 10.630 1.00 87.50 301 ARG A C 1
ATOM 2276 O O . ARG A 1 301 ? -21.186 -3.713 9.503 1.00 87.50 301 ARG A O 1
ATOM 2283 N N . GLN A 1 302 ? -20.037 -2.550 11.041 1.00 88.31 302 GLN A N 1
ATOM 2284 C CA . GLN A 1 302 ? -18.787 -2.471 10.295 1.00 88.31 302 GLN A CA 1
ATOM 2285 C C . GLN A 1 302 ? -17.619 -2.820 11.191 1.00 88.31 302 GLN A C 1
ATOM 2287 O O . GLN A 1 302 ? -17.692 -2.676 12.408 1.00 88.31 302 GLN A O 1
ATOM 2292 N N . LEU A 1 303 ? -16.533 -3.235 10.547 1.00 87.25 303 LEU A N 1
ATOM 2293 C CA . LEU A 1 303 ? -15.263 -3.365 11.230 1.00 87.25 303 LEU A CA 1
ATOM 2294 C C . LEU A 1 303 ? -14.793 -1.994 11.687 1.00 87.25 303 LEU A C 1
ATOM 2296 O O . LEU A 1 303 ? -14.726 -1.047 10.898 1.00 87.25 303 LEU A O 1
ATOM 2300 N N . GLN A 1 304 ? -14.423 -1.937 12.948 1.00 83.56 304 GLN A N 1
ATOM 2301 C CA . GLN A 1 304 ? -13.722 -0.830 13.546 1.00 83.56 304 GLN A CA 1
ATOM 2302 C C . GLN A 1 304 ? -12.243 -0.869 13.132 1.00 83.56 304 GLN A C 1
ATOM 2304 O O . GLN A 1 304 ? -11.671 -1.961 12.996 1.00 83.56 304 GLN A O 1
ATOM 2309 N N . PRO A 1 305 ? -11.610 0.295 12.909 1.00 78.31 305 PRO A N 1
ATOM 2310 C CA . PRO A 1 305 ? -10.176 0.375 12.663 1.00 78.31 305 PRO A CA 1
ATOM 2311 C C . PRO A 1 305 ? -9.384 -0.226 13.827 1.00 78.31 305 PRO A C 1
ATOM 2313 O O . PRO A 1 305 ? -9.643 0.099 14.978 1.00 78.31 305 PRO A O 1
ATOM 2316 N N . VAL A 1 306 ? -8.402 -1.074 13.525 1.00 75.44 306 VAL A N 1
ATOM 2317 C CA . VAL A 1 306 ? -7.472 -1.636 14.518 1.00 75.44 306 VAL A CA 1
ATOM 2318 C C . VAL A 1 306 ? -6.196 -0.792 14.613 1.00 75.44 306 VAL A C 1
ATOM 2320 O O . VAL A 1 306 ? -5.876 -0.048 13.686 1.00 75.44 306 VAL A O 1
ATOM 2323 N N . GLY A 1 307 ? -5.441 -0.940 15.707 1.00 72.38 307 GLY A N 1
ATOM 2324 C CA . GLY A 1 307 ? -4.138 -0.281 15.880 1.00 72.38 307 GLY A CA 1
ATOM 2325 C C . GLY A 1 307 ? -4.214 1.096 16.543 1.00 72.38 307 GLY A C 1
ATOM 2326 O O . GLY A 1 307 ? -3.615 2.054 16.057 1.00 72.38 307 GLY A O 1
ATOM 2327 N N . ALA A 1 308 ? -4.954 1.198 17.647 1.00 74.75 308 ALA A N 1
ATOM 2328 C CA . ALA A 1 308 ? -5.066 2.431 18.411 1.00 74.75 308 ALA A CA 1
ATOM 2329 C C . ALA A 1 308 ? -3.966 2.552 19.481 1.00 74.75 308 ALA A C 1
ATOM 2331 O O . ALA A 1 308 ? -3.426 1.557 19.973 1.00 74.75 308 ALA A O 1
ATOM 2332 N N . VAL A 1 309 ? -3.614 3.786 19.845 1.00 78.19 309 VAL A N 1
ATOM 2333 C CA . VAL A 1 309 ? -2.648 4.042 20.920 1.00 78.19 309 VAL A CA 1
ATOM 2334 C C . VAL A 1 309 ? -3.378 3.903 22.254 1.00 78.19 309 VAL A C 1
ATOM 2336 O O . VAL A 1 309 ? -4.273 4.685 22.530 1.00 78.19 309 VAL A O 1
ATOM 2339 N N . SER A 1 310 ? -3.001 2.958 23.113 1.00 76.88 310 SER A N 1
ATOM 2340 C CA . SER A 1 310 ? -3.658 2.794 24.426 1.00 76.88 310 SER A CA 1
ATOM 2341 C C . SER A 1 310 ? -3.104 3.733 25.504 1.00 76.88 310 SER A C 1
ATOM 2343 O O . SER A 1 310 ? -3.788 4.110 26.456 1.00 76.88 310 SER A O 1
ATOM 2345 N N . LYS A 1 311 ? -1.834 4.140 25.379 1.00 82.12 311 LYS A N 1
ATOM 2346 C CA . LYS A 1 311 ? -1.158 4.965 26.385 1.00 82.12 311 LYS A CA 1
ATOM 2347 C C . LYS A 1 311 ? -0.067 5.831 25.773 1.00 82.12 311 LYS A C 1
ATOM 2349 O O . LYS A 1 311 ? 0.740 5.347 24.983 1.00 82.12 311 LYS A O 1
ATOM 2354 N N . LEU A 1 312 ? 0.011 7.086 26.212 1.00 86.44 312 LEU A N 1
ATOM 2355 C CA . LEU A 1 312 ? 1.126 7.979 25.898 1.00 86.44 312 LEU A CA 1
ATOM 2356 C C . LEU A 1 312 ? 2.045 8.188 27.116 1.00 86.44 312 LEU A C 1
ATOM 2358 O O . LEU A 1 312 ? 1.624 8.025 28.270 1.00 86.44 312 LEU A O 1
ATOM 2362 N N . PRO A 1 313 ? 3.314 8.571 26.885 1.00 87.25 313 PRO A N 1
ATOM 2363 C CA . PRO A 1 313 ? 4.242 8.914 27.956 1.00 87.25 313 PRO A CA 1
ATOM 2364 C C . PRO A 1 313 ? 3.708 10.030 28.862 1.00 87.25 313 PRO A C 1
ATOM 2366 O O . PRO A 1 313 ? 3.052 10.969 28.412 1.00 87.25 313 PRO A O 1
ATOM 2369 N N . GLY A 1 314 ? 4.019 9.943 30.158 1.00 85.56 314 GLY A N 1
ATOM 2370 C CA . GLY A 1 314 ? 3.632 10.965 31.137 1.00 85.56 314 GLY A CA 1
ATOM 2371 C C . GLY A 1 314 ? 2.132 11.029 31.445 1.00 85.56 314 GLY A C 1
ATOM 2372 O O . GLY A 1 314 ? 1.684 12.037 31.978 1.00 85.56 314 GLY A O 1
ATOM 2373 N N . GLY A 1 315 ? 1.357 9.992 31.101 1.00 82.38 315 GLY A N 1
ATOM 2374 C CA . GLY A 1 315 ? -0.084 9.934 31.386 1.00 82.38 315 GLY A CA 1
ATOM 2375 C C . GLY A 1 315 ? -0.924 10.888 30.536 1.00 82.38 315 GLY A C 1
ATOM 2376 O O . GLY A 1 315 ? -2.074 11.152 30.874 1.00 82.38 315 GLY A O 1
ATOM 2377 N N . LYS A 1 316 ? -0.356 11.422 29.449 1.00 86.19 316 LYS A N 1
ATOM 2378 C CA . LYS A 1 316 ? -1.102 12.238 28.493 1.00 86.19 316 LYS A CA 1
ATOM 2379 C C . LYS A 1 316 ? -2.107 11.377 27.732 1.00 86.19 316 LYS A C 1
ATOM 2381 O O . LYS A 1 316 ? -1.862 10.199 27.485 1.00 86.19 316 LYS A O 1
ATOM 2386 N N . THR A 1 317 ? -3.206 11.992 27.326 1.00 85.12 317 THR A N 1
ATOM 2387 C CA . THR A 1 317 ? -4.190 11.383 26.425 1.00 85.12 317 THR A CA 1
ATOM 2388 C C . THR A 1 317 ? -4.022 11.867 24.990 1.00 85.12 317 THR A C 1
ATOM 2390 O O . THR A 1 317 ? -4.470 11.197 24.071 1.00 85.12 317 THR A O 1
ATOM 2393 N N . GLU A 1 318 ? -3.345 13.000 24.770 1.00 89.75 318 GLU A N 1
ATOM 2394 C CA . GLU A 1 318 ? -3.168 13.612 23.448 1.00 89.75 318 GLU A CA 1
ATOM 2395 C C . GLU A 1 318 ? -1.783 14.283 23.335 1.00 89.75 318 GLU A C 1
ATOM 2397 O O . GLU A 1 318 ? -1.226 14.754 24.336 1.00 89.75 318 GLU A O 1
ATOM 2402 N N . THR A 1 319 ? -1.193 14.303 22.132 1.00 88.44 319 THR A N 1
ATOM 2403 C CA . THR A 1 319 ? 0.063 15.033 21.846 1.00 88.44 319 THR A CA 1
ATOM 2404 C C . THR A 1 319 ? -0.097 16.208 20.884 1.00 88.44 319 THR A C 1
ATOM 2406 O O . THR A 1 319 ? 0.850 16.982 20.756 1.00 88.44 319 THR A O 1
ATOM 2409 N N . GLY A 1 320 ? -1.231 16.302 20.187 1.00 83.12 320 GLY A N 1
ATOM 2410 C CA . GLY A 1 320 ? -1.563 17.401 19.277 1.00 83.12 320 GLY A CA 1
ATOM 2411 C C . GLY A 1 320 ? -2.368 18.521 19.950 1.00 83.12 320 GLY A C 1
ATOM 2412 O O . GLY A 1 320 ? -2.579 18.457 21.165 1.00 83.12 320 GLY A O 1
ATOM 2413 N N . PRO A 1 321 ? -2.757 19.556 19.181 1.00 74.62 321 PRO A N 1
ATOM 2414 C CA . PRO A 1 321 ? -3.626 20.643 19.630 1.00 74.62 321 PRO A CA 1
ATOM 2415 C C . PRO A 1 321 ? -5.064 20.199 19.927 1.00 74.62 321 PRO A C 1
ATOM 2417 O O . PRO A 1 321 ? -5.516 19.185 19.345 1.00 74.62 321 PRO A O 1
#

Foldseek 3Di:
DQADADPVLVVVVVCLLVVLLVLQLVQLVVQPDPCCQQPVVVPDPPVLLVLLVLLVLCALCNVVVLVVQCLVPNVVSVVVVVVSVVVVVCCCVVPVVLVVVQVDRDPLVSVCVVPVDPVSSVVRVVVVVVVVVVVVVSRLQSQLVVVCNNPVDHSVVSSVVVVVSVCSSSVSGGPRSSSNSSSVSSVVVVVVVVVVVVVDVQQFAFADDDLKDKDDQDFPCCLVDQDDPRWGWDDDDDPCVVVPQKTWTQDPLNQATWIWGWADDPDPRTIMTITDWDWDQDPVRFIAINNFGDDDDPSHDDDDDDDGHNADPPRDRTDHD

=== Feature glossary ===
Legend for the data blocks above and below:

— What the protein is —

The amino-acid sequence is the protein's primary structure: the linear order of residues from the N-terminus to the C-terminus, written in one-letter code. Everything else here — the 3D coordinates, the secondary structure, the domain annotations — is ultimately a consequence of this string.

Functional annotations link the protein to curated databases. InterPro entries identify conserved domains and families by matching the sequence against member-database signatures (Pfam, PROSITE, CDD, …). Gene Ontology (GO) terms describe molecular function, biological process, and cellular component in a controlled vocabulary. CATH places the structure in a hierarchical fold classification (Class/Architecture/Topology/Homologous-superfamily). The organism is the source species.

— Where its atoms are —

Atomic coordinates in PDBx/mmCIF format — the same representation the Protein Data Bank distributes. Each line of the _atom_site loop places one backbone atom in Cartesian space (units: ångströms, origin: arbitrary).

The six renders are orthographic views along the three Cartesian axes in both directions. Representation (cartoon, sticks, or surface) and color scheme (sequence-rainbow or by-chain) vary across proteins so the training set covers all the common visualization conventions.

— Local backbone conformation —

Eight-state secondary structure (DSSP): H is the canonical α-helix, G the tighter 3₁₀-helix, I the wider π-helix; E/B are β-structure, T and S are turns and bends, and '-' is everything else. DSSP derives these from the pattern of main-chain N–H···O=C hydrogen bonds, not from the sequence.

Three-state secondary structure (P-SEA) collapses the eight DSSP classes into helix (a), strand (b), and coil (c). P-SEA assigns these from Cα geometry alone — distances and angles — without requiring backbone oxygens, so it works on any Cα trace.

φ (phi) and ψ (psi) are the two rotatable backbone dihedrals per residue: φ is the C(i-1)–N–Cα–C torsion, ψ is the N–Cα–C–N(i+1) torsion, both in degrees on (−180°, 180°]. α-helical residues cluster near (−60°, −45°); β-strand residues near (−120°, +130°). A Ramachandran plot is simply a scatter of (φ, ψ) for every residue.

— Global shape and packing —

The geometric summary reports three shape descriptors. Rg (radius of gyration) measures how spread out the Cα atoms are about their centre of mass; compact globular proteins have small Rg, elongated or unfolded ones large. Cα contacts (<8 Å, |i−j|>4) count long-range residue pairs in spatial proximity — high for tightly packed folds, near zero for rods or random coil. The bounding-box extents give the protein's footprint along x, y, z in Å.

SASA measures how much of the protein is reachable by solvent. It is computed by rolling a water-sized probe over the atomic surface and summing the exposed area (Å²). Per-residue SASA distinguishes core (buried, low SASA) from surface (exposed, high SASA) residues; total SASA is a whole-molecule size measure.

Plot images: a contact map (which residues are close in 3D, as an N×N binary image), a Ramachandran scatter (backbone torsion angles, revealing secondary-structure composition at a glance), and — for AlphaFold structures — a PAE heatmap (pairwise prediction confidence).

— Structural neighborhood —

A 3Di character summarizes, for each residue, the relative orientation of the Cα frame of its nearest spatial neighbor. Because it encodes fold topology rather than chemistry, 3Di alignments detect remote structural similarity that sequence alignment misses.

The Foldseek neighbor list gives the closest experimentally determined structures in the PDB, ranked by structural alignment. TM-score near 1 means near-identical fold; near 0.3 means only rough topology match. This is how one finds what a novel AlphaFold prediction most resembles in the solved-structure universe.

— Confidence and disorder —

For AlphaFold models, the B-factor field carries pLDDT — the model's own estimate of local accuracy on a 0–100 scale. Regions with pLDDT<50 should be treated as essentially unmodeled; they often correspond to intrinsically disordered segments.

Crystallographic B-factors measure how much each atom's electron density is smeared out, in Å². They rise in mobile loops and surface residues and fall in the buried interior. In AlphaFold models this column is repurposed to hold pLDDT instead.

Predicted Aligned Error (PAE) is an AlphaFold confidence matrix: entry (i, j) is the expected error in the position of residue j, in ångströms, when the prediction is superimposed on the true structure at residue i. Low PAE within a block of residues means that block is internally rigid and well-predicted; high PAE between two blocks means their relative placement is uncertain even if each block individually is confident.